Protein AF-A0A1L2ZR48-F1 (afdb_monomer_lite)

pLDDT: mean 84.5, std 8.86, range [47.34, 94.88]

Foldseek 3Di:
DLVVLLVLQLLLLLLLLVVLVPPPSPQLSVLLSCLLNVLLVQLVVDDLLCSRVCLVVSLVSSLVSQVVVLVVVDDPDPPSVSSSVSSSLSSNLSSLSSLLVSVVSNPPVPPDDLLVVLLVQLLVQLVVLLPDPDDLVPSLVVSLQRSLVSSLVCCVPPHPDNSNLSSVLSSVLSNQLSVLSVVQVVVPHDPDPSRVSNSSSRSVSNSSNSSNVSVSVVVD

Radius of gyration: 17.78 Å; chains: 1; bounding box: 40×41×55 Å

Secondary structure (DSSP, 8-state):
-HHHHHHHHHHHHHHHHHHTT-TTHHHHHHHHHHHHHHHHHHHHHS-GGGTTTTHHHHHHHHHHHHHHHHHHT-TT-TTHHHHHHHHHHHHHHHHHTHHHHHHHTSS-TTS--HHHHHHHHHHHHHHHHHTS-S-HHHHHHHHHHHHHHHHHHHHHHH--S-HHHHHHHHHHHHHHHHHHHHHHHHTT--SSHHHHHHHHHHHHHHHHHHHHHHHHHHH-

Structure (mmCIF, N/CA/C/O backbone):
data_AF-A0A1L2ZR48-F1
#
_entry.id   AF-A0A1L2ZR48-F1
#
loop_
_atom_site.group_PDB
_atom_site.id
_atom_site.type_symbol
_atom_site.label_atom_id
_atom_site.label_alt_id
_atom_site.label_comp_id
_atom_site.label_asym_id
_atom_site.label_entity_id
_atom_site.label_seq_id
_atom_site.pdbx_PDB_ins_code
_atom_site.Cartn_x
_atom_site.Cartn_y
_atom_site.Cartn_z
_atom_site.occupancy
_atom_site.B_iso_or_equiv
_atom_site.auth_seq_id
_atom_site.auth_comp_id
_atom_site.auth_asym_id
_atom_site.auth_atom_id
_atom_site.pdbx_PDB_model_num
ATOM 1 N N . MET A 1 1 ? -1.379 10.177 -13.118 1.00 81.94 1 MET A N 1
ATOM 2 C CA . MET A 1 1 ? -1.705 9.220 -12.028 1.00 81.94 1 MET A CA 1
ATOM 3 C C . MET A 1 1 ? -2.104 9.884 -10.698 1.00 81.94 1 MET A C 1
ATOM 5 O O . MET A 1 1 ? -2.992 9.386 -10.009 1.00 81.94 1 MET A O 1
ATOM 9 N N . ALA A 1 2 ? -1.494 11.015 -10.320 1.00 86.00 2 ALA A N 1
ATOM 10 C CA . ALA A 1 2 ? -1.637 11.617 -8.983 1.00 86.00 2 ALA A CA 1
ATOM 11 C C . ALA A 1 2 ? -3.076 11.868 -8.481 1.00 86.00 2 ALA A C 1
ATOM 13 O O . ALA A 1 2 ? -3.365 11.591 -7.319 1.00 86.00 2 ALA A O 1
ATOM 14 N N . ALA A 1 3 ? -3.988 12.345 -9.336 1.00 89.44 3 ALA A N 1
ATOM 15 C CA . ALA A 1 3 ? -5.380 12.587 -8.942 1.00 89.44 3 ALA A CA 1
ATOM 16 C C . ALA A 1 3 ? -6.107 11.293 -8.533 1.00 89.44 3 ALA A C 1
ATOM 18 O O . ALA A 1 3 ? -6.821 11.273 -7.533 1.00 89.44 3 ALA A O 1
ATOM 19 N N . ILE A 1 4 ? -5.871 10.193 -9.258 1.00 90.75 4 ILE A N 1
ATOM 20 C CA . ILE A 1 4 ? -6.443 8.875 -8.948 1.00 90.75 4 ILE A CA 1
ATOM 21 C C . ILE A 1 4 ? -5.900 8.384 -7.603 1.00 90.75 4 ILE A C 1
ATOM 23 O O . ILE A 1 4 ? -6.671 7.980 -6.736 1.00 90.75 4 ILE A O 1
ATOM 27 N N . CYS A 1 5 ? -4.586 8.494 -7.390 1.00 90.06 5 CYS A N 1
ATOM 28 C CA . CYS A 1 5 ? -3.947 8.160 -6.117 1.00 90.06 5 CYS A 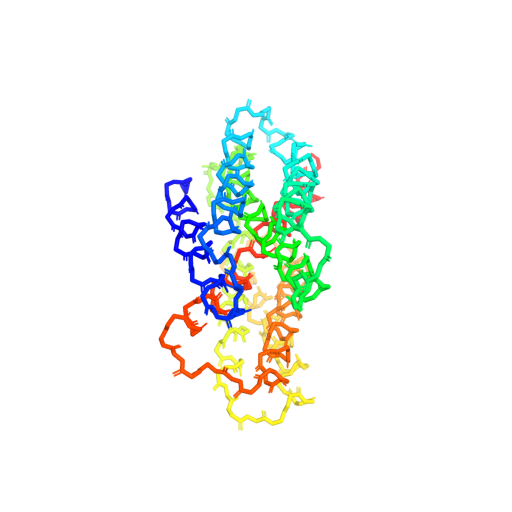CA 1
ATOM 29 C C . CYS A 1 5 ? -4.512 8.977 -4.946 1.00 90.06 5 CYS A C 1
ATOM 31 O O . CYS A 1 5 ? -4.772 8.416 -3.885 1.00 90.06 5 CYS A O 1
ATOM 33 N N . ALA A 1 6 ? -4.752 10.278 -5.134 1.00 91.44 6 ALA A N 1
ATOM 34 C CA . ALA A 1 6 ? -5.341 11.138 -4.109 1.00 91.44 6 ALA A CA 1
ATOM 35 C C . ALA A 1 6 ? -6.779 10.720 -3.759 1.00 91.44 6 ALA A C 1
ATOM 37 O O . ALA A 1 6 ?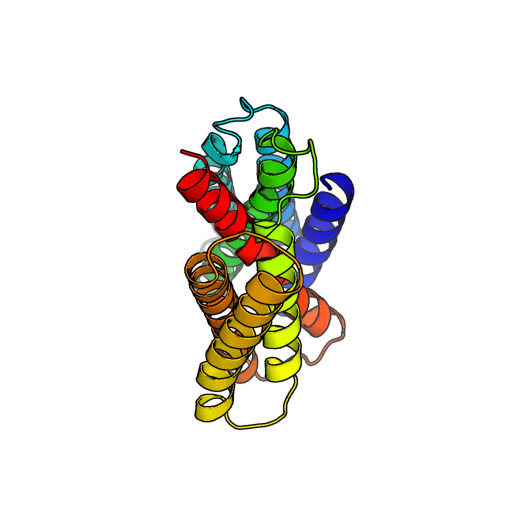 -7.131 10.660 -2.580 1.00 91.44 6 ALA A O 1
ATOM 38 N N . VAL A 1 7 ? -7.592 10.370 -4.762 1.00 93.12 7 VAL A N 1
ATOM 39 C CA . VAL A 1 7 ? -8.949 9.839 -4.548 1.00 93.12 7 VAL A CA 1
ATOM 40 C C . VAL A 1 7 ? -8.899 8.506 -3.800 1.00 93.12 7 VAL A C 1
ATOM 42 O O . VAL A 1 7 ? -9.633 8.335 -2.828 1.00 93.12 7 VAL A O 1
ATOM 45 N N . ILE A 1 8 ? -8.005 7.592 -4.190 1.00 92.56 8 ILE A N 1
ATOM 46 C CA . ILE A 1 8 ? -7.817 6.297 -3.517 1.00 92.56 8 ILE A CA 1
ATOM 47 C C . ILE A 1 8 ? -7.417 6.496 -2.052 1.00 92.56 8 ILE A C 1
ATOM 49 O O . ILE A 1 8 ? -8.029 5.889 -1.176 1.00 92.56 8 ILE A O 1
ATOM 53 N N . VAL A 1 9 ? -6.455 7.380 -1.764 1.00 92.75 9 VAL A N 1
ATOM 54 C CA . VAL A 1 9 ? -6.052 7.722 -0.388 1.00 92.75 9 VAL A CA 1
ATOM 55 C C . VAL A 1 9 ? -7.226 8.304 0.394 1.00 92.75 9 VAL A C 1
ATOM 57 O O . VAL A 1 9 ? -7.435 7.919 1.544 1.00 92.75 9 VAL A O 1
ATOM 60 N N . GLY A 1 10 ? -8.013 9.195 -0.213 1.00 91.94 10 GLY A N 1
ATOM 61 C CA . GLY A 1 10 ? -9.194 9.777 0.419 1.00 91.94 10 GLY A CA 1
ATOM 62 C C . GLY A 1 10 ? -10.219 8.713 0.810 1.00 91.94 10 GLY A C 1
ATOM 63 O O . GLY A 1 10 ? -10.613 8.629 1.973 1.00 91.94 10 GLY A O 1
ATOM 64 N N . VAL A 1 11 ? -10.595 7.850 -0.137 1.00 92.31 11 VAL A N 1
ATOM 65 C CA . VAL A 1 11 ? -11.529 6.741 0.106 1.00 92.31 11 VAL A CA 1
ATOM 66 C C . VAL A 1 11 ? -10.967 5.792 1.164 1.00 92.31 11 VAL A C 1
ATOM 68 O O . VAL A 1 11 ? -11.660 5.496 2.136 1.00 92.31 11 VAL A O 1
ATOM 71 N N . PHE A 1 12 ? -9.712 5.362 1.031 1.00 92.00 12 PHE A N 1
ATOM 72 C CA . PHE A 1 12 ? -9.068 4.444 1.969 1.00 92.00 12 PHE A CA 1
ATOM 73 C C . PHE A 1 12 ? -9.043 5.001 3.395 1.00 92.00 12 PHE A C 1
ATOM 75 O O . PHE A 1 12 ? -9.445 4.306 4.321 1.00 92.00 12 PHE A O 1
ATOM 82 N N . SER A 1 13 ? -8.658 6.266 3.575 1.00 88.94 13 SER A N 1
ATOM 83 C CA . SER A 1 13 ? -8.470 6.869 4.902 1.00 88.94 13 SER A CA 1
ATOM 84 C C . SER A 1 13 ? -9.749 6.880 5.740 1.00 88.94 13 SER A C 1
ATOM 86 O O . SER A 1 13 ? -9.716 6.536 6.918 1.00 88.94 13 SER A O 1
ATOM 88 N N . PHE A 1 14 ? -10.892 7.226 5.143 1.00 86.94 14 PHE A N 1
ATOM 89 C CA . PHE A 1 14 ? -12.176 7.227 5.858 1.00 86.94 14 PHE A CA 1
ATOM 90 C C . PHE A 1 14 ? -12.816 5.847 5.958 1.00 86.94 14 PHE A C 1
ATOM 92 O O . PHE A 1 14 ? -13.655 5.612 6.828 1.00 86.94 14 PHE A O 1
ATOM 99 N N . THR A 1 15 ? -12.468 4.945 5.046 1.00 86.75 15 THR A N 1
ATOM 100 C CA . THR A 1 15 ? -13.040 3.603 5.022 1.00 86.75 15 THR A CA 1
ATOM 101 C C . THR A 1 15 ? -12.318 2.704 6.023 1.00 86.75 15 THR A C 1
ATOM 103 O O . THR A 1 15 ? -12.982 2.071 6.837 1.00 86.75 15 THR A O 1
ATOM 106 N N . TRP A 1 16 ? -10.981 2.733 6.055 1.00 84.25 16 TRP A N 1
ATOM 107 C CA . TRP A 1 16 ? -10.133 1.998 7.001 1.00 84.25 16 TRP A CA 1
ATOM 108 C C . TRP A 1 16 ? -10.511 2.278 8.458 1.00 84.25 16 TRP A C 1
ATOM 110 O O . TRP A 1 16 ? -10.748 1.355 9.234 1.00 84.25 16 TRP A O 1
ATOM 120 N N . THR A 1 17 ? -10.665 3.551 8.830 1.00 80.44 17 THR A N 1
ATOM 121 C CA . THR A 1 17 ? -10.950 3.918 10.225 1.00 80.44 17 THR A CA 1
ATOM 122 C C . THR A 1 17 ? -12.354 3.567 10.694 1.00 80.44 17 THR A C 1
ATOM 124 O O . THR A 1 17 ? -12.557 3.407 11.897 1.00 80.44 17 THR A O 1
ATOM 127 N N . LYS A 1 18 ? -13.311 3.435 9.768 1.00 77.94 18 LYS A N 1
ATOM 128 C CA . LYS A 1 18 ? -14.657 2.931 10.065 1.00 77.94 18 LYS A CA 1
ATOM 129 C C . LYS A 1 18 ? -14.678 1.424 10.294 1.00 77.94 18 LYS A C 1
ATOM 131 O O . LYS A 1 18 ? -15.530 0.961 11.032 1.00 77.94 18 LYS A O 1
ATOM 136 N N . ILE A 1 19 ? -13.781 0.676 9.655 1.00 73.44 19 ILE A N 1
ATOM 137 C CA . ILE A 1 19 ? -13.720 -0.787 9.784 1.00 73.44 19 ILE A CA 1
ATOM 138 C C . ILE A 1 19 ? -12.997 -1.184 11.063 1.00 73.44 19 ILE A C 1
ATOM 140 O O . ILE A 1 19 ? -13.400 -2.124 11.726 1.00 73.44 19 ILE A O 1
ATOM 144 N N . SER A 1 20 ? -11.950 -0.448 11.436 1.00 69.25 20 SER A N 1
ATOM 145 C CA . SER A 1 20 ? -11.201 -0.697 12.669 1.00 69.25 20 SER A CA 1
ATOM 146 C C . SER A 1 20 ? -11.955 -0.282 13.948 1.00 69.25 20 SER A C 1
ATOM 148 O O . SER A 1 20 ? -11.311 -0.119 14.981 1.00 69.25 20 SER A O 1
ATOM 150 N N . ASP A 1 21 ? -13.272 -0.027 13.878 1.00 72.44 21 ASP A N 1
ATOM 151 C CA . ASP A 1 21 ? -14.146 0.408 14.986 1.00 72.44 21 ASP A CA 1
ATOM 152 C C . ASP A 1 21 ? -13.493 1.441 15.923 1.00 72.44 21 ASP A C 1
ATOM 154 O O . ASP A 1 21 ? -13.622 1.425 17.150 1.00 72.44 21 ASP A O 1
ATOM 158 N N . LEU A 1 22 ? -12.738 2.376 15.333 1.00 70.44 22 LEU A N 1
ATOM 159 C CA . LEU A 1 22 ? -11.926 3.299 16.110 1.00 70.44 22 LEU A CA 1
ATOM 160 C C . LEU A 1 22 ? -12.835 4.320 16.797 1.00 70.44 22 LEU A C 1
ATOM 162 O O . LEU A 1 22 ? -13.552 5.051 16.107 1.00 70.44 22 LEU A O 1
ATOM 166 N N . PRO A 1 23 ? -12.725 4.510 18.126 1.00 68.81 23 PRO A N 1
ATOM 167 C CA . PRO A 1 23 ? -13.571 5.474 18.835 1.00 68.81 23 PRO A CA 1
ATOM 168 C C . PRO A 1 23 ? -13.347 6.936 18.404 1.00 68.81 23 PRO A C 1
ATOM 170 O O . PRO A 1 23 ? -14.127 7.812 18.756 1.00 68.81 23 PRO A O 1
ATOM 173 N N . ALA A 1 24 ? -12.279 7.211 17.646 1.00 76.31 24 ALA A N 1
ATOM 174 C CA . ALA A 1 24 ? -11.975 8.505 17.033 1.00 76.31 24 ALA A CA 1
ATOM 175 C C . ALA A 1 24 ? -11.731 8.358 15.517 1.00 76.31 24 ALA A C 1
ATOM 177 O O . ALA A 1 24 ? -10.702 8.792 14.990 1.00 76.31 24 ALA A O 1
ATOM 178 N N . SER A 1 25 ? -12.661 7.704 14.818 1.00 80.12 25 SER A N 1
ATOM 179 C CA . SER A 1 25 ? -12.545 7.349 13.395 1.00 80.12 25 SER A CA 1
ATOM 180 C C . SER A 1 25 ? -12.300 8.544 12.465 1.00 80.12 25 SER A C 1
ATOM 182 O O . SER A 1 25 ? -11.532 8.425 11.509 1.00 80.12 25 SER A O 1
ATOM 184 N N . LEU A 1 26 ? -12.878 9.713 12.767 1.00 84.12 26 LEU A N 1
ATOM 185 C CA . LEU A 1 26 ? -12.668 10.936 11.984 1.00 84.12 26 LEU A CA 1
ATOM 186 C C . LEU A 1 26 ? -11.254 11.494 12.149 1.00 84.12 26 LEU A C 1
ATOM 188 O O . LEU A 1 26 ? -10.570 11.700 11.151 1.00 84.12 26 LEU A O 1
ATOM 192 N N . SER A 1 27 ? -10.788 11.693 13.386 1.00 86.31 27 SER A N 1
ATOM 193 C CA . SER A 1 27 ? -9.448 12.237 13.644 1.00 86.31 27 SER A CA 1
ATOM 194 C C . SER A 1 27 ? -8.361 11.338 13.062 1.00 86.31 27 SER A C 1
ATOM 196 O O . SER A 1 27 ? -7.436 11.823 12.419 1.00 86.31 27 SER A O 1
ATOM 198 N N . MET A 1 28 ? -8.506 10.021 13.220 1.00 86.12 28 MET A N 1
ATOM 199 C CA . MET A 1 28 ? -7.585 9.042 12.640 1.00 86.12 28 MET A CA 1
ATOM 200 C C . MET A 1 28 ? -7.636 9.056 11.107 1.00 86.12 28 MET A C 1
ATOM 202 O O . MET A 1 28 ? -6.593 8.990 10.464 1.00 86.12 28 MET A O 1
ATOM 206 N N . GLY A 1 29 ? -8.828 9.215 10.521 1.00 87.44 29 GLY A N 1
ATOM 207 C CA . GLY A 1 29 ? -8.996 9.294 9.070 1.00 87.44 29 GLY A CA 1
ATOM 208 C C . GLY A 1 29 ? -8.307 10.528 8.494 1.00 87.44 29 GLY A C 1
ATOM 209 O O . GLY A 1 29 ? -7.613 10.431 7.486 1.00 87.44 29 GLY A O 1
ATOM 210 N N . PHE A 1 30 ? -8.408 11.673 9.177 1.00 91.88 30 PHE A N 1
ATOM 211 C CA . PHE A 1 30 ? -7.674 12.883 8.806 1.00 91.88 30 PHE A CA 1
ATOM 212 C C . PHE A 1 30 ? -6.161 12.700 8.896 1.00 91.88 30 PHE A C 1
ATOM 214 O O . PHE A 1 30 ? -5.454 13.122 7.985 1.00 91.88 30 PHE A O 1
ATOM 221 N N . VAL A 1 31 ? -5.655 12.046 9.945 1.00 92.25 31 VAL A N 1
ATOM 222 C CA . VAL A 1 31 ? -4.218 11.759 10.074 1.00 92.25 31 VAL A CA 1
ATOM 223 C C . VAL A 1 31 ? -3.719 10.915 8.901 1.00 92.25 31 VAL A C 1
ATOM 225 O O . VAL A 1 31 ? -2.726 11.274 8.268 1.00 92.25 31 VAL A O 1
ATOM 228 N N . THR A 1 32 ? -4.427 9.836 8.566 1.00 92.50 32 THR A N 1
ATOM 229 C CA . THR A 1 32 ? -4.078 8.971 7.430 1.00 92.50 32 THR A CA 1
ATOM 230 C C . THR A 1 32 ? -4.152 9.718 6.098 1.00 92.50 32 THR A C 1
ATOM 232 O O . THR A 1 32 ? -3.251 9.588 5.267 1.00 92.50 32 THR A O 1
ATOM 235 N N . LEU A 1 33 ? -5.175 10.553 5.916 1.00 93.81 33 LEU A N 1
ATOM 236 C CA . LEU A 1 33 ? -5.360 11.352 4.708 1.00 93.81 33 LEU A CA 1
ATOM 237 C C . LEU A 1 33 ? -4.229 12.367 4.531 1.00 93.81 33 LEU A C 1
ATOM 239 O O . LEU A 1 33 ? -3.669 12.472 3.442 1.00 93.81 33 LEU A O 1
ATOM 243 N N . VAL A 1 34 ? -3.850 13.076 5.598 1.00 93.56 34 VAL A N 1
ATOM 244 C CA . VAL A 1 34 ? -2.740 14.040 5.578 1.00 93.56 34 VAL A CA 1
ATOM 245 C C . VAL A 1 34 ? -1.411 13.337 5.308 1.00 93.56 34 VAL A C 1
ATOM 247 O O . VAL A 1 34 ? -0.629 13.828 4.497 1.00 93.56 34 VAL A O 1
ATOM 250 N N . ALA A 1 35 ? -1.163 12.176 5.919 1.00 93.62 35 ALA A N 1
ATOM 251 C CA . ALA A 1 35 ? 0.047 11.395 5.664 1.00 93.62 35 ALA A CA 1
ATOM 252 C C . ALA A 1 35 ? 0.138 10.932 4.198 1.00 93.62 35 ALA A C 1
ATOM 254 O O . ALA A 1 35 ? 1.172 11.118 3.555 1.00 93.62 35 ALA A O 1
ATOM 255 N N . GLY A 1 36 ? -0.946 10.382 3.643 1.00 91.88 36 GLY A N 1
ATOM 256 C CA . GLY A 1 36 ? -0.976 9.899 2.261 1.00 91.88 36 GLY A CA 1
ATOM 257 C C . GLY A 1 36 ? -0.912 11.020 1.221 1.00 91.88 36 GLY A C 1
ATOM 258 O O . GLY A 1 36 ? -0.094 10.963 0.303 1.00 91.88 36 GLY A O 1
ATOM 259 N N . LEU A 1 37 ? -1.728 12.071 1.370 1.00 94.00 37 LEU A N 1
ATOM 260 C CA . LEU A 1 37 ? -1.697 13.222 0.460 1.00 94.00 37 LEU A CA 1
ATOM 261 C C . LEU A 1 37 ? -0.379 13.985 0.567 1.00 94.00 37 LEU A C 1
ATOM 263 O O . LEU A 1 37 ? 0.173 14.380 -0.456 1.00 94.00 37 LEU A O 1
ATOM 267 N N . GLY A 1 38 ? 0.153 14.148 1.778 1.00 91.88 38 GLY A N 1
ATOM 268 C CA . GLY A 1 38 ? 1.459 14.755 2.004 1.00 91.88 38 GLY A CA 1
ATOM 269 C C . GLY A 1 38 ? 2.573 13.991 1.290 1.00 91.88 38 GLY A C 1
ATOM 270 O O . GLY A 1 38 ? 3.369 14.604 0.580 1.00 91.88 38 GLY A O 1
ATOM 271 N N . ALA A 1 39 ? 2.565 12.656 1.369 1.00 91.69 39 ALA A N 1
ATOM 272 C CA . ALA A 1 39 ? 3.509 11.816 0.637 1.00 91.69 39 ALA A CA 1
ATOM 273 C C . ALA A 1 39 ? 3.369 11.969 -0.888 1.00 91.69 39 ALA A C 1
ATOM 275 O O . ALA A 1 39 ? 4.377 12.071 -1.583 1.00 91.69 39 ALA A O 1
ATOM 276 N N . ILE A 1 40 ? 2.141 12.035 -1.421 1.00 92.44 40 ILE A N 1
ATOM 277 C CA . ILE A 1 40 ? 1.895 12.263 -2.857 1.00 92.44 40 ILE A CA 1
ATOM 278 C C . ILE A 1 40 ? 2.412 13.638 -3.292 1.00 92.44 40 ILE A C 1
ATOM 280 O O . ILE A 1 40 ? 3.133 13.740 -4.282 1.00 92.44 40 ILE A O 1
ATOM 284 N N . VAL A 1 41 ? 2.075 14.697 -2.553 1.00 92.75 41 VAL A N 1
ATOM 285 C CA . VAL A 1 41 ? 2.522 16.064 -2.857 1.00 92.75 41 VAL A CA 1
ATOM 286 C C . VAL A 1 41 ? 4.042 16.152 -2.786 1.00 92.75 41 VAL A C 1
ATOM 288 O O . VAL A 1 41 ? 4.666 16.734 -3.671 1.00 92.75 41 VAL A O 1
ATOM 291 N N . ALA A 1 42 ? 4.667 15.535 -1.788 1.00 89.88 42 ALA A N 1
ATOM 292 C CA . ALA A 1 42 ? 6.117 15.495 -1.694 1.00 89.88 42 ALA A CA 1
ATOM 293 C C . ALA A 1 42 ? 6.745 14.720 -2.858 1.00 89.88 42 ALA A C 1
ATOM 295 O O . ALA A 1 42 ? 7.731 15.183 -3.429 1.00 89.88 42 ALA A O 1
ATOM 296 N N . ALA A 1 43 ? 6.129 13.615 -3.281 1.00 87.88 43 ALA A N 1
ATOM 297 C CA . ALA A 1 43 ? 6.564 12.863 -4.451 1.00 87.88 43 ALA A CA 1
ATOM 298 C C . ALA A 1 43 ? 6.403 13.627 -5.768 1.00 87.88 43 ALA A C 1
ATOM 300 O O . ALA A 1 43 ? 7.127 13.327 -6.711 1.00 87.88 43 ALA A O 1
ATOM 301 N N . LEU A 1 44 ? 5.515 14.623 -5.847 1.00 88.25 44 LEU A N 1
ATOM 302 C CA . LEU A 1 44 ? 5.369 15.522 -7.001 1.00 88.25 44 LEU A CA 1
ATOM 303 C C . LEU A 1 44 ? 6.375 16.680 -7.008 1.00 88.25 44 LEU A C 1
ATOM 305 O O . LEU A 1 44 ? 6.704 17.192 -8.074 1.00 88.25 44 LEU A O 1
ATOM 309 N N . ASN A 1 45 ? 6.861 17.096 -5.839 1.00 87.38 45 ASN A N 1
ATOM 310 C CA . ASN A 1 45 ? 7.771 18.238 -5.708 1.00 87.38 45 ASN A CA 1
ATOM 311 C C . ASN A 1 45 ? 9.247 17.832 -5.590 1.00 87.38 45 ASN A C 1
ATOM 313 O O . ASN A 1 45 ? 10.131 18.642 -5.852 1.00 87.38 45 ASN A O 1
ATOM 317 N N . ALA A 1 46 ? 9.532 16.586 -5.215 1.00 86.25 46 ALA A N 1
ATOM 318 C CA . ALA A 1 46 ? 10.893 16.074 -5.122 1.00 86.25 46 ALA A CA 1
ATOM 319 C C . ALA A 1 46 ? 11.577 15.977 -6.505 1.00 86.25 46 ALA A C 1
ATOM 321 O O . ALA A 1 46 ? 10.891 15.909 -7.534 1.00 86.25 46 ALA A O 1
ATOM 322 N N . PRO A 1 47 ? 12.922 15.938 -6.561 1.00 80.38 47 PRO A N 1
ATOM 323 C CA . PRO A 1 47 ? 13.643 15.649 -7.796 1.00 80.38 47 PRO A CA 1
ATOM 324 C C . PRO A 1 47 ? 13.215 14.289 -8.382 1.00 80.38 47 PRO A C 1
ATOM 326 O O . PRO A 1 47 ? 13.031 13.349 -7.605 1.00 80.38 47 PRO A O 1
ATOM 329 N N . PRO A 1 48 ? 13.088 14.140 -9.715 1.00 71.56 48 PRO A N 1
ATOM 330 C CA . PRO A 1 48 ? 12.531 12.938 -10.351 1.00 71.56 48 PRO A CA 1
ATOM 331 C C . PRO A 1 48 ? 13.195 11.627 -9.902 1.00 71.56 48 PRO A C 1
ATOM 333 O O . PRO A 1 48 ? 12.512 10.668 -9.544 1.00 71.56 48 PRO A O 1
ATOM 336 N N . GLN A 1 49 ? 14.526 11.621 -9.808 1.00 70.94 49 GLN A N 1
ATOM 337 C CA . GLN A 1 49 ? 15.347 10.470 -9.406 1.00 70.94 49 GLN A CA 1
ATOM 338 C C . GLN A 1 49 ? 15.235 10.137 -7.906 1.00 70.94 49 GLN A C 1
ATOM 340 O O . GLN A 1 49 ? 15.710 9.101 -7.444 1.00 70.94 49 GLN A O 1
ATOM 345 N N . GLN A 1 50 ? 14.635 11.027 -7.118 1.00 79.81 50 GLN A N 1
ATOM 346 C CA . GLN A 1 50 ? 14.537 10.966 -5.661 1.00 79.81 50 GLN A CA 1
ATOM 347 C C . GLN A 1 50 ? 13.095 11.210 -5.185 1.00 79.81 50 GLN A C 1
ATOM 349 O O . GLN A 1 50 ? 12.856 11.726 -4.093 1.00 79.81 50 GLN A O 1
ATOM 354 N N . SER A 1 51 ? 12.116 10.804 -5.995 1.00 79.50 51 SER A N 1
ATOM 355 C CA . SER A 1 51 ? 10.701 11.103 -5.765 1.00 79.50 51 SER A CA 1
ATOM 356 C C . SER A 1 51 ? 10.154 10.539 -4.439 1.00 79.50 51 SER A C 1
ATOM 358 O O . SER A 1 51 ? 9.256 11.126 -3.848 1.00 79.50 51 SER A O 1
ATOM 360 N N . LEU A 1 52 ? 10.724 9.454 -3.899 1.00 82.19 52 LEU A N 1
ATOM 361 C CA . LEU A 1 52 ? 10.329 8.872 -2.601 1.00 82.19 52 LEU A CA 1
ATOM 362 C C . LEU A 1 52 ? 11.221 9.285 -1.410 1.00 82.19 52 LEU A C 1
ATOM 364 O O . LEU A 1 52 ? 11.102 8.698 -0.337 1.00 82.19 52 LEU A O 1
ATOM 368 N N . THR A 1 53 ? 12.083 10.304 -1.529 1.00 85.06 53 THR A N 1
ATOM 369 C CA . THR A 1 53 ? 12.960 10.740 -0.414 1.00 85.06 53 THR A CA 1
ATOM 370 C C . THR A 1 53 ? 12.181 11.109 0.850 1.00 85.06 53 THR A C 1
ATOM 372 O O . THR A 1 53 ? 12.594 10.778 1.960 1.00 85.06 53 THR A O 1
ATOM 375 N N . TYR A 1 54 ? 11.015 11.739 0.699 1.00 85.44 54 TYR A N 1
ATOM 376 C CA . TYR A 1 54 ? 10.188 12.160 1.833 1.00 85.44 54 TYR A CA 1
ATOM 377 C C . TYR A 1 54 ? 9.218 11.084 2.331 1.00 85.44 54 TYR A C 1
ATOM 379 O O . TYR A 1 54 ? 8.501 11.317 3.301 1.00 85.44 54 TYR A O 1
ATOM 387 N N . PHE A 1 55 ? 9.208 9.896 1.723 1.00 88.12 55 PHE A N 1
ATOM 388 C CA . PHE A 1 55 ? 8.320 8.796 2.100 1.00 88.12 55 PHE A CA 1
ATOM 389 C C . PHE A 1 55 ? 8.354 8.496 3.597 1.00 88.12 55 PHE A C 1
ATOM 391 O O . PHE A 1 55 ? 7.331 8.556 4.279 1.00 88.12 55 PHE A O 1
ATOM 398 N N . ALA A 1 56 ? 9.556 8.226 4.114 1.00 89.06 56 ALA A N 1
ATOM 399 C CA . ALA A 1 56 ? 9.756 7.877 5.511 1.00 89.06 56 ALA A CA 1
ATOM 400 C C . ALA A 1 56 ? 9.311 9.012 6.443 1.00 89.06 56 ALA A C 1
ATOM 402 O O . ALA A 1 56 ? 8.734 8.750 7.493 1.00 89.06 56 ALA A O 1
ATOM 403 N N . VAL A 1 57 ? 9.506 10.270 6.030 1.00 91.69 57 VAL A N 1
ATOM 404 C CA . VAL A 1 57 ? 9.086 11.446 6.804 1.00 91.69 57 VAL A CA 1
ATOM 405 C C . VAL A 1 57 ? 7.569 11.461 6.979 1.00 91.69 57 VAL A C 1
ATOM 407 O O . VAL A 1 57 ? 7.100 11.638 8.099 1.00 91.69 57 VAL A O 1
ATOM 410 N N . PHE A 1 58 ? 6.794 11.212 5.920 1.00 92.75 58 PHE A N 1
ATOM 411 C CA . PHE A 1 58 ? 5.329 11.192 6.012 1.00 92.75 58 PHE A CA 1
ATOM 412 C C . PHE A 1 58 ? 4.783 9.970 6.753 1.00 92.75 58 PHE A C 1
ATOM 414 O O . PHE A 1 58 ? 3.801 10.099 7.484 1.00 92.75 58 PHE A O 1
ATOM 421 N N . VAL A 1 59 ? 5.437 8.810 6.640 1.00 92.06 59 VAL A N 1
ATOM 422 C CA . VAL A 1 59 ? 5.094 7.626 7.447 1.00 92.06 59 VAL A CA 1
ATOM 423 C C . VAL A 1 59 ? 5.301 7.914 8.936 1.00 92.06 59 VAL A C 1
ATOM 425 O O . VAL A 1 59 ? 4.398 7.690 9.743 1.00 92.06 59 VAL A O 1
ATOM 428 N N . VAL A 1 60 ? 6.466 8.454 9.306 1.00 93.69 60 VAL A N 1
ATOM 429 C CA . VAL A 1 60 ? 6.797 8.792 10.698 1.00 93.69 60 VAL A CA 1
ATOM 430 C C . VAL A 1 60 ? 5.908 9.921 11.217 1.00 93.69 60 VAL A C 1
ATOM 432 O O . VAL A 1 60 ? 5.438 9.848 12.349 1.00 93.69 60 VAL A O 1
ATOM 435 N N . ALA A 1 61 ? 5.612 10.932 10.398 1.00 93.00 61 ALA A N 1
ATOM 436 C CA . ALA A 1 61 ? 4.689 12.002 10.762 1.00 93.00 61 ALA A CA 1
ATOM 437 C C . ALA A 1 61 ? 3.267 11.470 11.007 1.00 93.00 61 ALA A C 1
ATOM 439 O O . ALA A 1 61 ? 2.654 11.823 12.013 1.00 93.00 61 ALA A O 1
ATOM 440 N N . GLY A 1 62 ? 2.757 10.579 10.149 1.00 91.62 62 GLY A N 1
ATOM 441 C CA . GLY A 1 62 ? 1.458 9.925 10.343 1.00 91.62 62 GLY A CA 1
ATOM 442 C C . GLY A 1 62 ? 1.410 9.074 11.616 1.00 91.62 62 GLY A C 1
ATOM 443 O O . GLY A 1 62 ? 0.438 9.133 12.376 1.00 91.62 62 GLY A O 1
ATOM 444 N N . LEU A 1 63 ? 2.493 8.352 11.916 1.00 93.38 63 LEU A N 1
ATOM 445 C CA . LEU A 1 63 ? 2.651 7.618 13.172 1.00 93.38 63 LEU A CA 1
ATOM 446 C C . LEU A 1 63 ? 2.655 8.559 14.390 1.00 93.38 63 LEU A C 1
ATOM 448 O O . LEU A 1 63 ? 1.923 8.328 15.352 1.00 93.38 63 LEU A O 1
ATOM 452 N N . ALA A 1 64 ? 3.434 9.641 14.350 1.00 92.94 64 ALA A N 1
ATOM 453 C CA . ALA A 1 64 ? 3.510 10.623 15.430 1.00 92.94 64 ALA A CA 1
ATOM 454 C C . ALA A 1 64 ? 2.156 11.308 15.676 1.00 92.94 64 ALA A C 1
ATOM 456 O O . ALA A 1 64 ? 1.711 11.422 16.818 1.00 92.94 64 ALA A O 1
ATOM 457 N N . LEU A 1 65 ? 1.455 11.694 14.608 1.00 91.88 65 LEU A N 1
ATOM 458 C CA . LEU A 1 65 ? 0.105 12.250 14.681 1.00 91.88 65 LEU A CA 1
ATOM 459 C C . LEU A 1 65 ? -0.899 11.241 15.245 1.00 91.88 65 LEU A C 1
ATOM 461 O O . LEU A 1 65 ? -1.746 11.611 16.057 1.00 91.88 65 LEU A O 1
ATOM 465 N N . THR A 1 66 ? -0.776 9.963 14.886 1.00 91.25 66 THR A N 1
ATOM 466 C CA . THR A 1 66 ? -1.588 8.889 15.471 1.00 91.25 66 THR A CA 1
ATOM 467 C C . THR A 1 66 ? -1.401 8.829 16.989 1.00 91.25 66 THR A C 1
ATOM 469 O O . THR A 1 66 ? -2.386 8.771 17.728 1.00 91.25 66 THR A O 1
ATOM 472 N N . PHE A 1 67 ? -0.160 8.909 17.479 1.00 90.12 67 PHE A N 1
ATOM 473 C CA . PHE A 1 67 ? 0.117 8.985 18.916 1.00 90.12 67 PHE A CA 1
ATOM 474 C C . PHE A 1 67 ? -0.457 10.248 19.562 1.00 90.12 67 PHE A C 1
ATOM 476 O O . PHE A 1 67 ? -1.061 10.149 20.630 1.00 90.12 67 PHE A O 1
ATOM 483 N N . LEU A 1 68 ? -0.336 11.413 18.918 1.00 91.19 68 LEU A N 1
ATOM 484 C CA . LEU A 1 68 ? -0.917 12.664 19.418 1.00 91.19 68 LEU A CA 1
ATOM 485 C C . LEU A 1 68 ? -2.438 12.563 19.566 1.00 91.19 68 LEU A C 1
ATOM 487 O O . LEU A 1 68 ? -2.972 12.938 20.609 1.00 91.19 68 LEU A O 1
ATOM 491 N N . VAL A 1 69 ? -3.134 11.971 18.590 1.00 88.88 69 VAL A N 1
ATOM 492 C CA . VAL A 1 69 ? -4.576 11.696 18.700 1.00 88.88 69 VAL A CA 1
ATOM 493 C C . VAL A 1 69 ? -4.872 10.831 19.929 1.00 88.88 69 VAL A C 1
ATOM 495 O O . VAL A 1 69 ? -5.816 11.117 20.664 1.00 88.88 69 VAL A O 1
ATOM 498 N N . GLN A 1 70 ? -4.059 9.808 20.218 1.00 88.00 70 GLN A N 1
ATOM 499 C CA . GLN A 1 70 ? -4.258 8.986 21.419 1.00 88.00 70 GLN A CA 1
ATOM 500 C C . GLN A 1 70 ? -3.935 9.713 22.729 1.00 88.00 70 GLN A C 1
ATOM 502 O O . GLN A 1 70 ? -4.590 9.445 23.742 1.00 88.00 70 GLN A O 1
ATOM 507 N N . LEU A 1 71 ? -2.956 10.621 22.727 1.00 87.19 71 LEU A N 1
ATOM 508 C CA . LEU A 1 71 ? -2.622 11.456 23.882 1.00 87.19 71 LEU A CA 1
ATOM 509 C C . LEU A 1 71 ? -3.784 12.394 24.220 1.00 87.19 71 LEU A C 1
ATOM 511 O O . LEU A 1 71 ? -4.233 12.402 25.366 1.00 87.19 71 LEU A O 1
ATOM 515 N N . PHE A 1 72 ? -4.348 13.077 23.218 1.00 86.25 72 PHE A N 1
ATOM 516 C CA . PHE A 1 72 ? -5.513 13.949 23.402 1.00 86.25 72 PHE A CA 1
ATOM 517 C C . PHE A 1 72 ? -6.776 13.196 23.838 1.00 86.25 72 PHE A C 1
ATOM 519 O O . PHE A 1 72 ? -7.606 13.761 24.544 1.00 86.25 72 PHE A O 1
ATOM 526 N N . ARG A 1 73 ? -6.913 11.908 23.495 1.00 82.06 73 ARG A N 1
ATOM 527 C CA . ARG A 1 73 ? -8.022 11.057 23.971 1.00 82.06 73 ARG A CA 1
ATOM 528 C C . ARG A 1 73 ? -7.978 10.737 25.477 1.00 82.06 73 ARG A C 1
ATOM 530 O O . ARG A 1 73 ? -8.954 10.197 25.986 1.00 82.06 73 ARG A O 1
ATOM 537 N N . GLY A 1 74 ? -6.887 11.048 26.186 1.00 78.69 74 GLY A N 1
ATOM 538 C CA . GLY A 1 74 ? -6.795 10.921 27.649 1.00 78.69 74 GLY A CA 1
ATOM 539 C C . GLY A 1 74 ? -6.491 9.509 28.183 1.00 78.69 74 GLY A C 1
ATOM 540 O O . GLY A 1 74 ? -6.818 8.490 27.565 1.00 78.69 74 GLY A O 1
ATOM 541 N N . THR A 1 75 ? -5.811 9.442 29.336 1.00 65.62 75 THR A N 1
ATOM 542 C CA . THR A 1 75 ? -5.321 8.217 30.004 1.00 65.62 75 THR A CA 1
ATOM 543 C C . THR A 1 75 ? -6.466 7.379 30.578 1.00 65.62 75 THR A C 1
ATOM 545 O O . THR A 1 75 ? -6.779 7.453 31.758 1.00 65.62 75 THR A O 1
ATOM 548 N N . GLY A 1 76 ? -7.115 6.604 29.712 1.00 61.78 76 GLY A N 1
ATOM 549 C CA . GLY A 1 76 ? -8.271 5.764 30.050 1.00 61.78 76 GLY A CA 1
ATOM 550 C C . GLY A 1 76 ? -9.058 5.281 28.830 1.00 61.78 76 GLY A C 1
ATOM 551 O O . GLY A 1 76 ? -9.948 4.448 28.961 1.00 61.78 76 GLY A O 1
ATOM 552 N N . ALA A 1 77 ? -8.727 5.771 27.630 1.00 66.62 77 ALA A N 1
ATOM 553 C CA . ALA A 1 77 ? -9.385 5.331 26.408 1.00 66.62 77 ALA A CA 1
ATOM 554 C C . ALA A 1 77 ? -9.189 3.822 26.161 1.00 66.62 77 ALA A C 1
ATOM 556 O O . ALA A 1 77 ? -8.059 3.326 26.086 1.00 66.62 77 ALA A O 1
ATOM 557 N N . ALA A 1 78 ? -10.301 3.107 25.983 1.00 69.69 78 ALA A N 1
ATOM 558 C CA . ALA A 1 78 ? -10.299 1.714 25.560 1.00 69.69 78 ALA A CA 1
ATOM 559 C C . ALA A 1 78 ? -9.620 1.556 24.185 1.00 69.69 78 ALA A C 1
ATOM 561 O O . ALA A 1 78 ? -9.676 2.453 23.336 1.00 69.69 78 ALA A O 1
ATOM 562 N N . GLN A 1 79 ? -8.966 0.407 23.978 1.00 77.56 79 GLN A N 1
ATOM 563 C CA . GLN A 1 79 ? -8.355 0.001 22.702 1.00 77.56 79 GLN A CA 1
ATOM 564 C C . GLN A 1 79 ? -7.271 0.945 22.143 1.00 77.56 79 GLN A C 1
ATOM 566 O O . GLN A 1 79 ? -7.078 1.048 20.931 1.00 77.56 79 GLN A O 1
ATOM 571 N N . ARG A 1 80 ? -6.505 1.618 23.012 1.00 79.44 80 ARG A N 1
ATOM 572 C CA . ARG A 1 80 ? -5.388 2.491 22.597 1.00 79.44 80 ARG A CA 1
ATOM 573 C C . ARG A 1 80 ? -4.346 1.775 21.742 1.00 79.44 80 ARG A C 1
ATO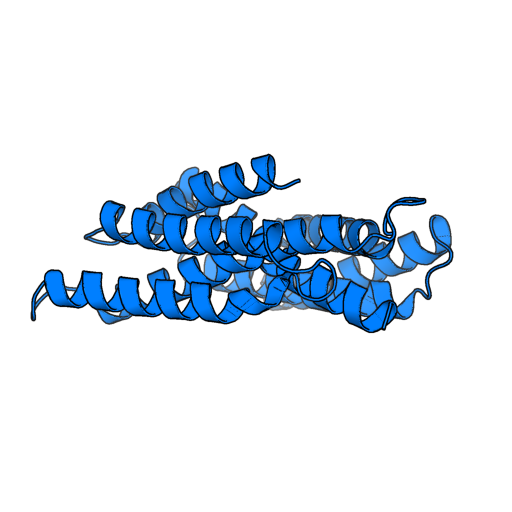M 575 O O . ARG A 1 80 ? -3.989 2.288 20.689 1.00 79.44 80 ARG A O 1
ATOM 582 N N . LEU A 1 81 ? -3.892 0.592 22.161 1.00 84.94 81 LEU A N 1
ATOM 583 C CA . LEU A 1 81 ? -2.872 -0.160 21.423 1.00 84.94 81 LEU A CA 1
ATOM 584 C C . LEU A 1 81 ? -3.362 -0.551 20.021 1.00 84.94 81 LEU A C 1
ATOM 586 O O . LEU A 1 81 ? -2.651 -0.349 19.039 1.00 84.94 81 LEU A O 1
ATOM 590 N N . TYR A 1 82 ? -4.606 -1.027 19.924 1.00 85.75 82 TYR A N 1
ATOM 591 C CA . TYR A 1 82 ? -5.239 -1.339 18.644 1.00 85.75 82 TYR A CA 1
ATOM 592 C C . TYR A 1 82 ? -5.390 -0.084 17.770 1.00 85.75 82 TYR A C 1
ATOM 594 O O . TYR A 1 82 ? -5.031 -0.089 16.601 1.00 85.75 82 TYR A O 1
ATOM 602 N N . SER A 1 83 ? -5.800 1.046 18.358 1.00 86.25 83 SER A N 1
ATOM 603 C CA . SER A 1 83 ? -5.932 2.311 17.623 1.00 86.25 83 SER A CA 1
ATOM 604 C C . SER A 1 83 ? -4.599 2.819 17.068 1.00 86.25 83 SER A C 1
ATOM 606 O O . SER A 1 83 ? -4.551 3.303 15.939 1.00 86.25 83 SER A O 1
ATOM 608 N N . VAL A 1 84 ? -3.511 2.712 17.840 1.00 89.12 84 VAL A N 1
ATOM 609 C CA . VAL A 1 84 ? -2.172 3.111 17.379 1.00 89.12 84 VAL A CA 1
ATOM 610 C C . VAL A 1 84 ? -1.695 2.202 16.257 1.00 89.12 84 VAL A C 1
ATOM 612 O O . VAL A 1 84 ? -1.244 2.698 15.232 1.00 89.12 84 VAL A O 1
ATOM 615 N N . THR A 1 85 ? -1.796 0.886 16.438 1.00 88.75 85 THR A N 1
ATOM 616 C CA . THR A 1 85 ? -1.315 -0.091 15.449 1.00 88.75 85 THR A CA 1
ATOM 617 C C . THR A 1 85 ? -2.103 -0.002 14.142 1.00 88.75 85 THR A C 1
ATOM 619 O O . THR A 1 85 ? -1.494 0.083 13.075 1.00 88.75 85 THR A O 1
ATOM 622 N N . ALA A 1 86 ? -3.433 0.107 14.212 1.00 88.38 86 ALA A N 1
ATOM 623 C CA . ALA A 1 86 ? -4.288 0.306 13.045 1.00 88.38 86 ALA A CA 1
ATOM 624 C C . ALA A 1 86 ? -4.012 1.643 12.333 1.00 88.38 86 ALA A C 1
ATOM 626 O O . ALA A 1 86 ? -3.970 1.680 11.105 1.00 88.38 86 ALA A O 1
ATOM 627 N N . GLY A 1 87 ? -3.788 2.737 13.072 1.00 89.31 87 GLY A N 1
ATOM 628 C CA . GLY A 1 87 ? -3.446 4.043 12.488 1.00 89.31 87 GLY A CA 1
ATOM 629 C C . GLY A 1 87 ? -2.042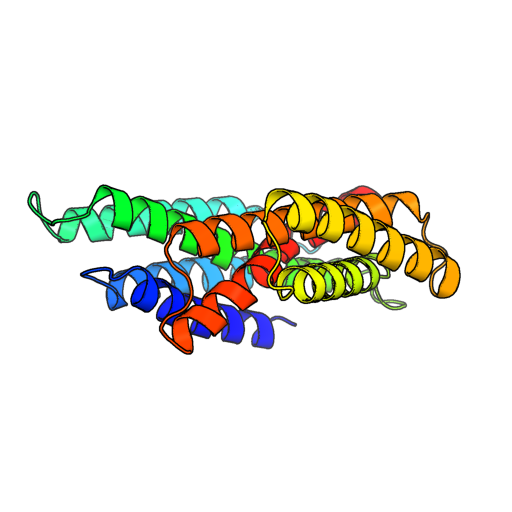 4.112 11.890 1.00 89.31 87 GLY A C 1
ATOM 630 O O . GLY A 1 87 ? -1.839 4.734 10.844 1.00 89.31 87 GLY A O 1
ATOM 631 N N . ALA A 1 88 ? -1.078 3.435 12.514 1.00 90.50 88 ALA A N 1
ATOM 632 C CA . ALA A 1 88 ? 0.277 3.284 12.000 1.00 90.50 88 ALA A CA 1
ATOM 633 C C . ALA A 1 88 ? 0.277 2.523 10.669 1.00 90.50 88 ALA A C 1
ATOM 635 O O . ALA A 1 88 ? 0.843 3.002 9.685 1.00 90.50 88 ALA A O 1
ATOM 636 N N . ALA A 1 89 ? -0.422 1.383 10.620 1.00 90.94 89 ALA A N 1
ATOM 637 C CA . ALA A 1 89 ? -0.601 0.605 9.399 1.00 90.94 89 ALA A CA 1
ATOM 638 C C . ALA A 1 89 ? -1.284 1.439 8.307 1.00 90.94 89 ALA A C 1
ATOM 640 O O . ALA A 1 89 ? -0.778 1.509 7.189 1.00 90.94 89 ALA A O 1
ATOM 641 N N . ALA A 1 90 ? -2.369 2.146 8.646 1.00 90.56 90 ALA A N 1
ATOM 642 C CA . ALA A 1 90 ? -3.075 3.021 7.712 1.00 90.56 90 ALA A CA 1
ATOM 643 C C . ALA A 1 90 ? -2.153 4.086 7.110 1.00 90.56 90 ALA A C 1
ATOM 645 O O . ALA A 1 90 ? -2.151 4.293 5.901 1.00 90.56 90 ALA A O 1
ATOM 646 N N . SER A 1 91 ? -1.348 4.744 7.949 1.00 92.56 91 SER A N 1
ATOM 647 C CA . SER A 1 91 ? -0.423 5.801 7.525 1.00 92.56 91 SER A CA 1
ATOM 648 C C . SER A 1 91 ? 0.666 5.261 6.602 1.00 92.56 91 SER A C 1
ATOM 650 O O . SER A 1 91 ? 0.986 5.895 5.598 1.00 92.56 91 SER A O 1
ATOM 652 N N . PHE A 1 92 ? 1.197 4.072 6.904 1.00 93.31 92 PHE A N 1
ATOM 653 C CA . PHE A 1 92 ? 2.151 3.388 6.037 1.00 93.31 92 PHE A CA 1
ATOM 654 C C . PHE A 1 92 ? 1.531 3.051 4.674 1.00 93.31 92 PHE A C 1
ATOM 656 O O . PHE A 1 92 ? 2.064 3.467 3.649 1.00 93.31 92 PHE A O 1
ATOM 663 N N . ILE A 1 93 ? 0.370 2.387 4.660 1.00 93.25 93 ILE A N 1
ATOM 664 C CA . ILE A 1 93 ? -0.349 2.000 3.433 1.00 93.25 93 ILE A CA 1
ATOM 665 C C . ILE A 1 93 ? -0.699 3.239 2.591 1.00 93.25 93 ILE A C 1
ATOM 667 O O . ILE A 1 93 ? -0.463 3.269 1.381 1.00 93.25 93 ILE A O 1
ATOM 671 N N . ALA A 1 94 ? -1.217 4.292 3.227 1.00 93.69 94 ALA A N 1
ATOM 672 C CA . ALA A 1 94 ? -1.556 5.548 2.568 1.00 93.69 94 ALA A CA 1
ATOM 673 C C . ALA A 1 94 ? -0.327 6.203 1.927 1.00 93.69 94 ALA A C 1
ATOM 675 O O . ALA A 1 94 ? -0.369 6.562 0.748 1.00 93.69 94 ALA A O 1
ATOM 676 N N . ALA A 1 95 ? 0.787 6.292 2.657 1.00 93.44 95 ALA A N 1
ATOM 677 C CA . ALA A 1 95 ? 2.030 6.847 2.136 1.00 93.44 95 ALA A CA 1
ATOM 678 C C . ALA A 1 95 ? 2.608 6.004 0.986 1.00 93.44 95 ALA A C 1
ATOM 680 O O . ALA A 1 95 ? 3.158 6.573 0.041 1.00 93.44 95 ALA A O 1
ATOM 681 N N . SER A 1 96 ? 2.460 4.671 1.005 1.00 92.81 96 SER A N 1
ATOM 682 C CA . SER A 1 96 ? 2.969 3.776 -0.056 1.00 92.81 96 SER A CA 1
ATOM 683 C C . SER A 1 96 ? 2.354 4.067 -1.423 1.00 92.81 96 SER A C 1
ATOM 685 O O . SER A 1 96 ? 2.995 3.843 -2.451 1.00 92.81 96 SER A O 1
ATOM 687 N N . THR A 1 97 ? 1.166 4.676 -1.439 1.00 92.56 97 THR A N 1
ATOM 688 C CA . THR A 1 97 ? 0.486 5.097 -2.671 1.00 92.56 97 THR A CA 1
ATOM 689 C C . THR A 1 97 ? 1.280 6.151 -3.442 1.00 92.56 97 THR A C 1
ATOM 691 O O . THR A 1 97 ? 1.187 6.213 -4.667 1.00 92.56 97 THR A O 1
ATOM 694 N N . SER A 1 98 ? 2.112 6.947 -2.761 1.00 91.00 98 SER A N 1
ATOM 695 C CA . SER A 1 98 ? 2.989 7.923 -3.421 1.00 91.00 98 SER A CA 1
ATOM 696 C C . SER A 1 98 ? 4.003 7.271 -4.370 1.00 91.00 98 SER A C 1
ATOM 698 O O . SER A 1 98 ? 4.432 7.918 -5.323 1.00 91.00 98 SER A O 1
ATOM 700 N N . GLY A 1 99 ? 4.310 5.979 -4.196 1.00 88.31 99 GLY A N 1
ATOM 701 C CA . GLY A 1 99 ? 5.165 5.224 -5.111 1.00 88.31 99 GLY A CA 1
ATOM 702 C C . GLY A 1 99 ? 4.609 5.120 -6.534 1.00 88.31 99 GLY A C 1
ATOM 703 O O . GLY A 1 99 ? 5.369 5.270 -7.483 1.00 88.31 99 GLY A O 1
ATOM 704 N N . TRP A 1 100 ? 3.287 5.003 -6.707 1.00 88.94 100 TRP A N 1
ATOM 705 C CA . TRP A 1 100 ? 2.660 5.014 -8.039 1.00 88.94 100 TRP A CA 1
ATOM 706 C C . TRP A 1 100 ? 2.830 6.349 -8.765 1.00 88.94 100 TRP A C 1
ATOM 708 O O . TRP A 1 100 ? 2.958 6.394 -9.985 1.00 88.94 100 TRP A O 1
ATOM 718 N N . VAL A 1 101 ? 2.833 7.444 -8.006 1.00 88.62 101 VAL A N 1
ATOM 719 C CA . VAL A 1 101 ? 3.067 8.789 -8.539 1.00 88.62 101 VAL A CA 1
ATOM 720 C C . VAL A 1 101 ? 4.550 8.990 -8.837 1.00 88.62 101 VAL A C 1
ATOM 722 O O . VAL A 1 101 ? 4.901 9.580 -9.852 1.00 88.62 101 VAL A O 1
ATOM 725 N N . ALA A 1 102 ? 5.425 8.470 -7.979 1.00 87.31 102 ALA A N 1
ATOM 726 C CA . ALA A 1 102 ? 6.869 8.537 -8.150 1.00 87.31 102 ALA A CA 1
ATOM 727 C C . ALA A 1 102 ? 7.348 7.769 -9.396 1.00 87.31 102 ALA A C 1
ATOM 729 O O . ALA A 1 102 ? 8.202 8.269 -10.121 1.00 87.31 102 ALA A O 1
ATOM 730 N N . VAL A 1 103 ? 6.760 6.601 -9.672 1.00 84.19 103 VAL A N 1
ATOM 731 C CA . VAL A 1 103 ? 6.991 5.792 -10.885 1.00 84.19 103 VAL A CA 1
ATOM 732 C C . VAL A 1 103 ? 6.706 6.589 -12.159 1.00 84.19 103 VAL A C 1
ATOM 734 O O . VAL A 1 103 ? 7.547 6.653 -13.049 1.00 84.19 103 VAL A O 1
ATOM 737 N N . GLU A 1 104 ? 5.569 7.292 -12.221 1.00 82.38 104 GLU A N 1
ATOM 738 C CA . GLU A 1 104 ? 5.192 8.123 -13.380 1.00 82.38 104 GLU A CA 1
ATOM 739 C C . GLU A 1 104 ? 6.239 9.213 -13.683 1.00 82.38 104 GLU A C 1
ATOM 741 O O . GLU A 1 104 ? 6.398 9.634 -14.830 1.00 82.38 104 GLU A O 1
ATOM 746 N N . ARG A 1 105 ? 6.984 9.656 -12.662 1.00 79.69 105 ARG A N 1
ATOM 747 C CA . ARG A 1 105 ? 7.980 10.728 -12.766 1.00 79.69 105 ARG A CA 1
ATOM 748 C C . ARG A 1 105 ? 9.389 10.259 -13.119 1.00 79.69 105 ARG A C 1
ATOM 750 O O . ARG A 1 105 ? 10.218 11.117 -13.410 1.00 79.69 105 ARG A O 1
ATOM 757 N N . LEU A 1 106 ? 9.683 8.956 -13.137 1.00 75.62 106 LEU A N 1
ATOM 758 C CA . LEU A 1 106 ? 11.031 8.434 -13.424 1.00 75.62 106 LEU A CA 1
ATOM 759 C C . LEU A 1 106 ? 11.499 8.616 -14.889 1.00 75.62 106 LEU A C 1
ATOM 761 O O . LEU A 1 106 ? 12.607 8.218 -15.228 1.00 75.62 106 LEU A O 1
ATOM 765 N N . GLY A 1 107 ? 10.733 9.302 -15.746 1.00 56.75 107 GLY A N 1
ATOM 766 C CA . GLY A 1 107 ? 11.246 9.903 -16.988 1.00 56.75 107 GLY A CA 1
ATOM 767 C C . GLY A 1 107 ? 11.532 8.950 -18.157 1.00 56.75 107 GLY A C 1
ATOM 768 O O . GLY A 1 107 ? 11.787 9.424 -19.255 1.00 56.75 107 GLY A O 1
ATOM 769 N N . THR A 1 108 ? 11.404 7.634 -17.995 1.00 50.62 108 THR A N 1
ATOM 770 C CA . THR A 1 108 ? 11.487 6.618 -19.069 1.00 50.62 108 THR A CA 1
ATOM 771 C C . THR A 1 108 ? 10.148 6.396 -19.793 1.00 50.62 108 THR A C 1
ATOM 773 O O . THR A 1 108 ? 9.851 5.311 -20.286 1.00 50.62 108 THR A O 1
ATOM 776 N N . ASN A 1 109 ? 9.326 7.444 -19.899 1.00 51.25 109 ASN A N 1
ATOM 777 C CA . ASN A 1 109 ? 8.038 7.427 -20.603 1.00 51.25 109 ASN A CA 1
ATOM 778 C C . ASN A 1 109 ? 8.157 7.678 -22.117 1.00 51.25 109 ASN A C 1
ATOM 780 O O . ASN A 1 109 ? 7.188 8.106 -22.736 1.00 51.25 109 ASN A O 1
ATOM 784 N N . ASP A 1 110 ? 9.297 7.354 -22.734 1.00 48.78 110 ASP A N 1
ATOM 785 C CA . ASP A 1 110 ? 9.373 7.331 -24.200 1.00 48.78 110 ASP A CA 1
ATOM 786 C C . ASP A 1 110 ? 8.702 6.085 -24.806 1.00 48.78 110 ASP A C 1
ATOM 788 O O . ASP A 1 110 ? 8.454 6.072 -26.007 1.00 48.78 110 ASP A O 1
ATOM 792 N N . SER A 1 111 ? 8.321 5.074 -24.003 1.00 47.34 111 SER A N 1
ATOM 793 C CA . SER A 1 111 ? 7.355 4.009 -24.358 1.00 47.34 111 SER A CA 1
ATOM 794 C C . SER A 1 111 ? 7.019 3.128 -23.138 1.00 47.34 111 SER A C 1
ATOM 796 O O . SER A 1 111 ? 7.743 2.178 -22.877 1.00 47.34 111 SER A O 1
ATOM 798 N N . ASN A 1 112 ? 5.939 3.427 -22.399 1.00 53.03 112 ASN A N 1
ATOM 799 C CA . ASN A 1 112 ? 5.284 2.575 -21.378 1.00 53.03 112 ASN A CA 1
ATOM 800 C C . ASN A 1 112 ? 6.210 1.709 -20.496 1.00 53.03 112 ASN A C 1
ATOM 802 O O . ASN A 1 112 ? 6.559 0.599 -20.895 1.00 53.03 112 ASN A O 1
ATOM 806 N N . SER A 1 113 ? 6.513 2.152 -19.264 1.00 66.06 113 SER A N 1
ATOM 807 C CA . SER A 1 113 ? 7.340 1.365 -18.336 1.00 66.06 113 SER A CA 1
ATOM 808 C C . SER A 1 113 ? 6.825 -0.077 -18.196 1.00 66.06 113 SER A C 1
ATOM 810 O O . SER A 1 113 ? 5.755 -0.312 -17.612 1.00 66.06 113 SER A O 1
ATOM 812 N N . PRO A 1 114 ? 7.564 -1.071 -18.715 1.00 73.12 114 PRO A N 1
ATOM 813 C CA . PRO A 1 114 ? 7.005 -2.402 -18.825 1.00 73.12 114 PRO A CA 1
ATOM 814 C C . PRO A 1 114 ? 6.871 -3.097 -17.475 1.00 73.12 114 PRO A C 1
ATOM 816 O O . PRO A 1 114 ? 5.976 -3.913 -17.286 1.00 73.12 114 PRO A O 1
ATOM 819 N N . LEU A 1 115 ? 7.722 -2.757 -16.504 1.00 76.12 115 LEU A N 1
ATOM 820 C CA . LEU A 1 115 ? 7.683 -3.360 -15.173 1.00 76.12 115 LEU A CA 1
ATOM 821 C C . LEU A 1 115 ? 6.426 -2.963 -14.399 1.00 76.12 115 LEU A C 1
ATOM 823 O O . LEU A 1 115 ? 5.808 -3.829 -13.783 1.00 76.12 115 LEU A O 1
ATOM 827 N N . THR A 1 116 ? 5.994 -1.704 -14.489 1.00 81.81 116 THR A N 1
ATOM 828 C CA . THR A 1 116 ? 4.725 -1.255 -13.898 1.00 81.81 116 THR A CA 1
ATOM 829 C C . THR A 1 116 ? 3.537 -2.045 -14.446 1.00 81.81 116 THR A C 1
ATOM 831 O O . THR A 1 116 ? 2.695 -2.514 -13.678 1.00 81.81 116 THR A O 1
ATOM 834 N N . PHE A 1 117 ? 3.489 -2.253 -15.764 1.00 82.56 117 PHE A N 1
ATOM 835 C CA . PHE A 1 117 ? 2.437 -3.045 -16.403 1.00 82.56 117 PHE A CA 1
ATOM 836 C C . PHE A 1 117 ? 2.470 -4.514 -15.958 1.00 82.56 117 PHE A C 1
ATOM 838 O O . PHE A 1 117 ? 1.445 -5.075 -15.565 1.00 82.56 117 PHE A O 1
ATOM 845 N N . LEU A 1 118 ? 3.655 -5.128 -15.959 1.00 84.38 118 LEU A N 1
ATOM 846 C CA . LEU A 1 118 ? 3.842 -6.536 -15.608 1.00 84.38 118 LEU A CA 1
ATOM 847 C C . LEU A 1 118 ? 3.518 -6.822 -14.138 1.00 84.38 118 LEU A C 1
ATOM 849 O O . LEU A 1 118 ? 2.842 -7.811 -13.843 1.00 84.38 118 LEU A O 1
ATOM 853 N N . VAL A 1 119 ? 3.946 -5.954 -13.216 1.00 84.88 119 VAL A N 1
ATOM 854 C CA . VAL A 1 119 ? 3.596 -6.076 -11.793 1.00 84.88 119 VAL A CA 1
ATOM 855 C C . VAL A 1 119 ? 2.105 -5.816 -11.586 1.00 84.88 119 VAL A C 1
ATOM 857 O O . VAL A 1 119 ? 1.468 -6.538 -10.822 1.00 84.88 119 VAL A O 1
ATOM 860 N N . GLY A 1 120 ? 1.516 -4.861 -12.313 1.00 84.31 120 GLY A N 1
ATOM 861 C CA . GLY A 1 120 ? 0.076 -4.602 -12.290 1.00 84.31 120 GLY A CA 1
ATOM 862 C C . GLY A 1 120 ? -0.755 -5.840 -12.643 1.00 84.31 120 GLY A C 1
ATOM 863 O O . GLY A 1 120 ? -1.660 -6.205 -11.891 1.00 84.31 120 GLY A O 1
ATOM 864 N N . ILE A 1 121 ? -0.411 -6.541 -13.729 1.00 86.44 121 ILE A N 1
ATOM 865 C CA . ILE A 1 121 ? -1.071 -7.805 -14.105 1.00 86.44 121 ILE A CA 1
ATOM 866 C C . ILE A 1 121 ? -0.897 -8.863 -13.008 1.00 86.44 121 ILE A C 1
ATOM 868 O O . ILE A 1 121 ? -1.857 -9.553 -12.658 1.00 86.44 121 ILE A O 1
ATOM 872 N N . GLY A 1 122 ? 0.306 -8.975 -12.441 1.00 86.06 122 GLY A N 1
ATOM 873 C CA . GLY A 1 122 ? 0.598 -9.916 -11.360 1.00 86.06 122 GLY A CA 1
ATOM 874 C C . GLY A 1 122 ? -0.251 -9.663 -10.113 1.00 86.06 122 GLY A C 1
ATOM 875 O O . GLY A 1 122 ? -0.801 -10.602 -9.540 1.00 86.06 122 GLY A O 1
ATOM 876 N N . VAL A 1 123 ? -0.429 -8.395 -9.729 1.00 86.44 123 VAL A N 1
ATOM 877 C CA . VAL A 1 123 ? -1.301 -7.998 -8.613 1.00 86.44 123 VAL A CA 1
ATOM 878 C C . VAL A 1 123 ? -2.756 -8.352 -8.906 1.00 86.44 123 VAL A C 1
ATOM 880 O O . VAL A 1 123 ? -3.416 -8.931 -8.045 1.00 86.44 123 VAL A O 1
ATOM 883 N N . VAL A 1 124 ? -3.259 -8.081 -10.115 1.00 88.38 124 VAL A N 1
ATOM 884 C CA . VAL A 1 124 ? -4.631 -8.465 -10.498 1.00 88.38 124 VAL A CA 1
ATOM 885 C C . VAL A 1 124 ? -4.814 -9.980 -10.401 1.00 88.38 124 VAL A C 1
ATOM 887 O O . VAL A 1 124 ? -5.790 -10.441 -9.811 1.00 88.38 124 VAL A O 1
ATOM 890 N N . ALA A 1 125 ? -3.862 -10.765 -10.906 1.00 89.19 125 ALA A N 1
ATOM 891 C CA . ALA A 1 125 ? -3.896 -12.219 -10.790 1.00 89.19 125 ALA A CA 1
ATOM 892 C C . ALA A 1 125 ? -3.894 -12.690 -9.326 1.00 89.19 125 ALA A C 1
ATOM 894 O O . ALA A 1 125 ? -4.695 -13.548 -8.954 1.00 89.19 125 ALA A O 1
ATOM 895 N N . ALA A 1 126 ? -3.041 -12.103 -8.482 1.00 89.12 126 ALA A N 1
ATOM 896 C CA . ALA A 1 126 ? -2.986 -12.416 -7.057 1.00 89.12 126 ALA A CA 1
ATOM 897 C C . ALA A 1 126 ? -4.315 -12.106 -6.354 1.00 89.12 126 ALA A C 1
ATOM 899 O O . ALA A 1 126 ? -4.799 -12.924 -5.571 1.00 89.12 126 ALA A O 1
ATOM 900 N N . VAL A 1 127 ? -4.934 -10.962 -6.663 1.00 86.44 127 VAL A N 1
ATOM 901 C CA . VAL A 1 127 ? -6.249 -10.577 -6.129 1.00 86.44 127 VAL A CA 1
ATOM 902 C C . VAL A 1 127 ? -7.322 -11.577 -6.562 1.00 86.44 127 VAL A C 1
ATOM 904 O O . VAL A 1 127 ? -8.080 -12.047 -5.715 1.00 86.44 127 VAL A O 1
ATOM 907 N N . LEU A 1 128 ? -7.352 -11.971 -7.839 1.00 88.00 128 LEU A N 1
ATOM 908 C CA . LEU A 1 128 ? -8.309 -12.961 -8.351 1.00 88.00 128 LEU A CA 1
ATOM 909 C C . LEU A 1 128 ? -8.170 -14.315 -7.647 1.00 88.00 128 LEU A C 1
ATOM 911 O O . LEU A 1 128 ? -9.172 -14.919 -7.264 1.00 88.00 128 LEU A O 1
ATOM 915 N N . VAL A 1 129 ? -6.939 -14.771 -7.415 1.00 89.25 129 VAL A N 1
ATOM 916 C CA . VAL A 1 129 ? -6.679 -15.993 -6.642 1.00 89.25 129 VAL A CA 1
ATOM 917 C C . VAL A 1 129 ? -7.123 -15.837 -5.188 1.00 89.25 129 VAL A C 1
ATOM 919 O O . VAL A 1 129 ? -7.725 -16.748 -4.619 1.00 89.25 129 VAL A O 1
ATOM 922 N N . CYS A 1 130 ? -6.894 -14.671 -4.587 1.00 85.88 130 CYS A N 1
ATOM 923 C CA . CYS A 1 130 ? -7.324 -14.378 -3.223 1.00 85.88 130 CYS A CA 1
ATOM 924 C C . CYS A 1 130 ? -8.855 -14.359 -3.060 1.00 85.88 130 CYS A C 1
ATOM 926 O O . CYS A 1 130 ? -9.348 -14.603 -1.955 1.00 85.88 130 CYS A O 1
ATOM 928 N N . CYS A 1 131 ? -9.619 -14.140 -4.135 1.00 84.69 131 CYS A N 1
ATOM 929 C CA . CYS A 1 131 ? -11.080 -14.248 -4.121 1.00 84.69 131 CYS A CA 1
ATOM 930 C C . CYS A 1 131 ? -11.591 -15.697 -4.014 1.00 84.69 131 CYS A C 1
ATOM 932 O O . CYS A 1 131 ? -12.769 -15.907 -3.708 1.00 84.69 131 CYS A O 1
ATOM 934 N N . ILE A 1 132 ? -10.740 -16.705 -4.237 1.00 89.12 132 ILE A N 1
ATOM 935 C CA . ILE A 1 132 ? -11.119 -18.115 -4.098 1.00 89.12 132 ILE A CA 1
ATOM 936 C C . ILE A 1 132 ? -11.391 -18.421 -2.615 1.00 89.12 132 ILE A C 1
ATOM 938 O O . ILE A 1 132 ? -10.650 -18.021 -1.714 1.00 89.12 132 ILE A O 1
ATOM 942 N N . ARG A 1 133 ? -12.476 -19.148 -2.328 1.00 84.50 133 ARG A N 1
ATOM 943 C CA . ARG A 1 133 ? -12.893 -19.512 -0.958 1.00 84.50 133 ARG A CA 1
ATOM 944 C C . ARG A 1 133 ? -12.211 -20.792 -0.463 1.00 84.50 133 ARG A C 1
ATOM 946 O O . ARG A 1 133 ? -12.877 -21.727 -0.033 1.00 84.50 133 ARG A O 1
ATOM 953 N N . TRP A 1 134 ? -10.887 -20.861 -0.577 1.00 88.81 134 TRP A N 1
ATOM 954 C CA . TRP A 1 134 ? -10.077 -22.004 -0.131 1.00 88.81 134 TRP A CA 1
ATOM 955 C C . TRP A 1 134 ? -9.267 -21.675 1.135 1.00 88.81 134 TRP A C 1
ATOM 957 O O . TRP A 1 134 ? -9.136 -20.495 1.495 1.00 88.81 134 TRP A O 1
ATOM 967 N N . PRO A 1 135 ? -8.744 -22.697 1.846 1.00 87.06 135 PRO A N 1
ATOM 968 C CA . PRO A 1 135 ? -7.873 -22.484 2.997 1.00 87.06 135 PRO A CA 1
ATOM 969 C C . PRO A 1 135 ? -6.625 -21.680 2.616 1.00 87.06 135 PRO A C 1
ATOM 971 O O . PRO A 1 135 ? -6.000 -21.907 1.578 1.00 87.06 135 PRO A O 1
ATOM 974 N N . ASP A 1 136 ? -6.244 -20.753 3.496 1.00 85.56 136 ASP A N 1
ATOM 975 C CA . ASP A 1 136 ? -5.181 -19.775 3.239 1.00 85.56 136 ASP A CA 1
ATOM 976 C C . ASP A 1 136 ? -3.806 -20.421 3.004 1.00 85.56 136 ASP A C 1
ATOM 978 O O . ASP A 1 136 ? -3.026 -19.957 2.177 1.00 85.56 136 ASP A O 1
ATOM 982 N N . ARG A 1 137 ? -3.576 -21.594 3.615 1.00 87.12 137 ARG A N 1
ATOM 983 C CA . ARG A 1 137 ? -2.384 -22.433 3.393 1.00 87.12 137 ARG A CA 1
ATOM 984 C C . ARG A 1 137 ? -2.165 -22.808 1.924 1.00 87.12 137 ARG A C 1
ATOM 986 O O . ARG A 1 137 ? -1.030 -23.060 1.538 1.00 87.12 137 ARG A O 1
ATOM 993 N N . ILE A 1 138 ? -3.234 -22.876 1.128 1.00 91.19 138 ILE A N 1
ATOM 994 C CA . ILE A 1 138 ? -3.174 -23.199 -0.303 1.00 91.19 138 ILE A CA 1
ATOM 995 C C . ILE A 1 138 ? -3.166 -21.915 -1.133 1.00 91.19 138 ILE A C 1
ATOM 997 O O . ILE A 1 138 ? -2.403 -21.806 -2.086 1.00 91.19 138 ILE A O 1
ATOM 1001 N N . ILE A 1 139 ? -3.980 -20.924 -0.766 1.00 90.94 139 ILE A N 1
ATOM 1002 C CA . ILE A 1 139 ? -4.124 -19.693 -1.553 1.00 90.94 139 ILE A CA 1
ATOM 1003 C C . ILE A 1 139 ? -2.876 -18.825 -1.516 1.00 90.94 139 ILE A C 1
ATOM 1005 O O . ILE A 1 139 ? -2.504 -18.298 -2.558 1.00 90.94 139 ILE A O 1
ATOM 1009 N N . ALA A 1 140 ? -2.218 -18.682 -0.365 1.00 89.50 140 ALA A N 1
ATOM 1010 C CA . ALA A 1 140 ? -1.031 -17.842 -0.255 1.00 89.50 140 ALA A CA 1
ATOM 1011 C C . ALA A 1 140 ? 0.098 -18.267 -1.219 1.00 89.50 140 ALA A C 1
ATOM 1013 O O . ALA A 1 140 ? 0.522 -17.433 -2.023 1.00 89.50 140 ALA A O 1
ATOM 1014 N N . PRO A 1 141 ? 0.558 -19.538 -1.235 1.00 92.19 141 PRO A N 1
ATOM 1015 C CA . PRO A 1 141 ? 1.562 -19.961 -2.209 1.00 92.19 141 PRO A CA 1
ATOM 1016 C C . PRO A 1 141 ? 1.020 -19.931 -3.642 1.00 92.19 141 PRO A C 1
ATOM 1018 O O . PRO A 1 141 ? 1.760 -19.584 -4.560 1.00 92.19 141 PRO A O 1
ATOM 1021 N N . LEU A 1 142 ? -0.266 -20.239 -3.848 1.00 92.69 142 LEU A N 1
ATOM 1022 C CA . LEU A 1 142 ? -0.862 -20.239 -5.182 1.00 92.69 142 LEU A CA 1
ATOM 1023 C C . LEU A 1 142 ? -0.896 -18.830 -5.780 1.00 92.69 142 LEU A C 1
ATOM 1025 O O . LEU A 1 142 ? -0.483 -18.676 -6.921 1.00 92.69 142 LEU A O 1
ATOM 1029 N N . ALA A 1 143 ? -1.271 -17.807 -5.008 1.00 91.56 143 ALA A N 1
ATOM 1030 C CA . ALA A 1 143 ? -1.279 -16.410 -5.442 1.00 91.56 143 ALA A CA 1
ATOM 1031 C C . ALA A 1 143 ? 0.118 -15.943 -5.873 1.00 91.56 143 ALA A C 1
ATOM 1033 O O . ALA A 1 143 ? 0.260 -15.300 -6.914 1.00 91.56 143 ALA A O 1
ATOM 1034 N N . ILE A 1 144 ? 1.150 -16.314 -5.106 1.00 93.81 144 ILE A N 1
ATOM 1035 C CA . ILE A 1 144 ? 2.552 -15.993 -5.404 1.00 93.81 144 ILE A CA 1
ATOM 1036 C C . ILE A 1 144 ? 2.989 -16.657 -6.711 1.00 93.81 144 ILE A C 1
ATOM 1038 O O . ILE A 1 144 ? 3.509 -15.982 -7.601 1.00 93.81 144 ILE A O 1
ATOM 1042 N N . VAL A 1 145 ? 2.749 -17.963 -6.850 1.00 94.88 145 VAL A N 1
ATOM 1043 C CA . VAL A 1 145 ? 3.143 -18.727 -8.041 1.00 94.88 145 VAL A CA 1
ATOM 1044 C C . VAL A 1 145 ? 2.395 -18.232 -9.277 1.00 94.88 145 VAL A C 1
ATOM 1046 O O . VAL A 1 145 ? 3.020 -17.996 -10.308 1.00 94.88 145 VAL A O 1
ATOM 1049 N N . THR A 1 146 ? 1.081 -18.013 -9.194 1.00 92.00 146 THR A N 1
ATOM 1050 C CA . THR A 1 146 ? 0.294 -17.529 -10.336 1.00 92.00 146 THR A CA 1
ATOM 1051 C C . THR A 1 146 ? 0.700 -16.128 -10.758 1.00 92.00 146 THR A C 1
ATOM 1053 O O . THR A 1 146 ? 0.830 -15.882 -11.952 1.00 92.00 146 THR A O 1
ATOM 1056 N N . ALA A 1 147 ? 0.938 -15.218 -9.810 1.00 91.44 147 ALA A N 1
ATOM 1057 C CA . ALA A 1 147 ? 1.364 -13.862 -10.135 1.00 91.44 147 ALA A CA 1
ATOM 1058 C C . ALA A 1 147 ? 2.748 -13.861 -10.788 1.00 91.44 147 ALA A C 1
ATOM 1060 O O . ALA A 1 147 ? 2.940 -13.213 -11.813 1.00 91.44 147 ALA A O 1
ATOM 1061 N N . ALA A 1 148 ? 3.690 -14.640 -10.248 1.00 91.19 148 ALA A N 1
ATOM 1062 C CA . ALA A 1 148 ? 5.015 -14.789 -10.835 1.00 91.19 148 ALA A CA 1
ATOM 1063 C C . ALA A 1 148 ? 4.936 -15.351 -12.261 1.00 91.19 148 ALA A C 1
ATOM 1065 O O . ALA A 1 148 ? 5.527 -14.784 -13.176 1.00 91.19 148 ALA A O 1
ATOM 1066 N N . LEU A 1 149 ? 4.179 -16.433 -12.469 1.00 91.94 149 LEU A N 1
ATOM 1067 C CA . LEU A 1 149 ? 4.048 -17.071 -13.780 1.00 91.94 149 LEU A CA 1
ATOM 1068 C C . LEU A 1 149 ? 3.358 -16.164 -14.797 1.00 91.94 149 LEU A C 1
ATOM 1070 O O . LEU A 1 149 ? 3.859 -16.026 -15.907 1.00 91.94 149 LEU A O 1
ATOM 1074 N N . ILE A 1 150 ? 2.246 -15.522 -14.435 1.00 91.75 150 ILE A N 1
ATOM 1075 C CA . ILE A 1 150 ? 1.505 -14.652 -15.355 1.00 91.75 150 ILE A CA 1
ATOM 1076 C C . ILE A 1 150 ? 2.360 -13.447 -15.749 1.00 91.75 150 ILE A C 1
ATOM 1078 O O . ILE A 1 150 ? 2.450 -13.140 -16.935 1.00 91.75 150 ILE A O 1
ATOM 1082 N N . SER A 1 151 ? 3.042 -12.805 -14.801 1.00 87.75 151 SER A N 1
ATOM 1083 C CA . SER A 1 151 ? 3.920 -11.672 -15.106 1.00 87.75 151 SER A CA 1
ATOM 1084 C C . SER A 1 151 ? 5.181 -12.090 -15.863 1.00 87.75 151 SER A C 1
ATOM 1086 O O . SER A 1 151 ? 5.630 -11.359 -16.742 1.00 87.75 151 SER A O 1
ATOM 1088 N N . GLY A 1 152 ? 5.736 -13.274 -15.590 1.00 87.38 152 GLY A N 1
ATOM 1089 C CA . GLY A 1 152 ? 6.852 -13.835 -16.358 1.00 87.38 152 GLY A CA 1
ATOM 1090 C C . GLY A 1 152 ? 6.465 -14.165 -17.803 1.00 87.38 152 GLY A C 1
ATOM 1091 O O . GLY A 1 152 ? 7.191 -13.817 -18.732 1.00 87.38 152 GLY A O 1
ATOM 1092 N N . LEU A 1 153 ? 5.293 -14.772 -18.008 1.00 87.94 153 LEU A N 1
ATOM 1093 C CA . LEU A 1 153 ? 4.742 -15.043 -19.338 1.00 87.94 153 LEU A CA 1
ATOM 1094 C C . LEU A 1 153 ? 4.408 -13.748 -20.081 1.00 87.94 153 LEU A C 1
ATOM 1096 O O . LEU A 1 153 ? 4.719 -13.629 -21.262 1.00 87.94 153 LEU A O 1
ATOM 1100 N N . ALA A 1 154 ? 3.823 -12.766 -19.392 1.00 86.94 154 ALA A N 1
ATOM 1101 C CA . ALA A 1 154 ? 3.530 -11.460 -19.967 1.00 86.94 154 ALA A CA 1
ATOM 1102 C C . ALA A 1 154 ? 4.809 -10.708 -20.358 1.00 86.94 154 ALA A C 1
ATOM 1104 O O . ALA A 1 154 ? 4.810 -10.022 -21.378 1.00 86.94 154 ALA A O 1
ATOM 1105 N N . ALA A 1 155 ? 5.903 -10.878 -19.605 1.00 86.38 155 ALA A N 1
ATOM 1106 C CA . ALA A 1 155 ? 7.201 -10.348 -19.996 1.00 86.38 155 ALA A CA 1
ATOM 1107 C C . ALA A 1 155 ? 7.611 -10.967 -21.336 1.00 86.38 155 ALA A C 1
ATOM 1109 O O . ALA A 1 155 ? 7.707 -10.254 -22.319 1.00 86.38 155 ALA A O 1
ATOM 1110 N N . ILE A 1 156 ? 7.694 -12.296 -21.431 1.00 86.06 156 ILE A N 1
ATOM 1111 C CA . ILE A 1 15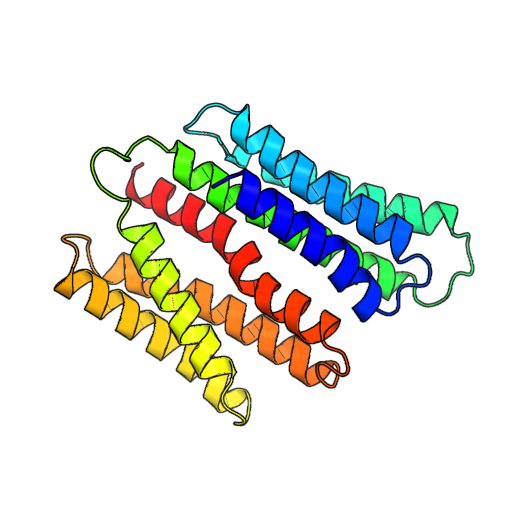6 ? 8.105 -12.984 -22.670 1.00 86.06 156 ILE A CA 1
ATOM 1112 C C . ILE A 1 156 ? 7.207 -12.626 -23.870 1.00 86.06 156 ILE A C 1
ATOM 1114 O O . ILE A 1 156 ? 7.704 -12.483 -24.984 1.00 86.06 156 ILE A O 1
ATOM 1118 N N . ALA A 1 157 ? 5.895 -12.496 -23.655 1.00 85.56 157 ALA A N 1
ATOM 1119 C CA . ALA A 1 157 ? 4.922 -12.295 -24.726 1.00 85.56 157 ALA A CA 1
ATOM 1120 C C . ALA A 1 157 ? 4.823 -10.845 -25.226 1.00 85.56 157 ALA A C 1
ATOM 1122 O O . ALA A 1 157 ? 4.589 -10.633 -26.414 1.00 85.56 157 ALA A O 1
ATOM 1123 N N . PHE A 1 158 ? 4.954 -9.857 -24.336 1.00 79.88 158 PHE A N 1
ATOM 1124 C CA . PHE A 1 158 ? 4.641 -8.460 -24.656 1.00 79.88 158 PHE A CA 1
ATOM 1125 C C . PHE A 1 158 ? 5.840 -7.515 -24.543 1.00 79.88 158 PHE A C 1
ATOM 1127 O O . PHE A 1 158 ? 5.762 -6.394 -25.042 1.00 79.88 158 PHE A O 1
ATOM 1134 N N . VAL A 1 159 ? 6.930 -7.920 -23.880 1.00 75.31 159 VAL A N 1
ATOM 1135 C CA . VAL A 1 159 ? 7.999 -6.999 -23.480 1.00 75.31 159 VAL A CA 1
ATOM 1136 C C . VAL A 1 159 ? 9.391 -7.644 -23.527 1.00 75.31 159 VAL A C 1
ATOM 1138 O O . VAL A 1 159 ? 9.674 -8.631 -22.865 1.00 75.31 159 VAL A O 1
ATOM 1141 N N . SER A 1 160 ? 10.362 -6.979 -24.146 1.00 70.31 160 SER A N 1
ATOM 1142 C CA . SER A 1 160 ? 11.781 -7.377 -24.099 1.00 70.31 160 SER A CA 1
ATOM 1143 C C . SER A 1 160 ? 12.488 -7.099 -22.750 1.00 70.31 160 SER A C 1
ATOM 1145 O O . SER A 1 160 ? 13.643 -6.679 -22.732 1.00 70.31 160 SER A O 1
ATOM 1147 N N . VAL A 1 161 ? 11.818 -7.290 -21.608 1.00 72.50 161 VAL A N 1
ATOM 1148 C CA . VAL A 1 161 ? 12.406 -7.166 -20.260 1.00 72.50 161 VAL A CA 1
ATOM 1149 C C . VAL A 1 161 ? 12.757 -8.563 -19.742 1.00 72.50 161 VAL A C 1
ATOM 1151 O O . VAL A 1 161 ? 11.968 -9.490 -19.939 1.00 72.50 161 VAL A O 1
ATOM 1154 N N . PRO A 1 162 ? 13.902 -8.755 -19.053 1.00 80.94 162 PRO A N 1
ATOM 1155 C CA . PRO A 1 162 ? 14.259 -10.064 -18.524 1.00 80.94 162 PRO A CA 1
ATOM 1156 C C . PRO A 1 162 ? 13.156 -10.593 -17.588 1.00 80.94 162 PRO A C 1
ATOM 1158 O O . PRO A 1 162 ? 12.843 -9.934 -16.588 1.00 80.94 162 PRO A O 1
ATOM 1161 N N . PRO A 1 163 ? 12.585 -11.781 -17.863 1.00 82.75 163 PRO A N 1
ATOM 1162 C CA . PRO A 1 163 ? 11.367 -12.255 -17.203 1.00 82.75 163 PRO A CA 1
ATOM 1163 C C . PRO A 1 163 ? 11.554 -12.464 -15.700 1.00 82.75 163 PRO A C 1
ATOM 1165 O O . PRO A 1 163 ? 10.611 -12.307 -14.929 1.00 82.75 163 PRO A O 1
ATOM 1168 N N . TRP A 1 164 ? 12.784 -12.747 -15.264 1.00 84.75 164 TRP A N 1
ATOM 1169 C CA . TRP A 1 164 ? 13.092 -12.983 -13.858 1.00 84.75 164 TRP A CA 1
ATOM 1170 C C . TRP A 1 164 ? 12.791 -11.766 -12.964 1.00 84.75 164 TRP A C 1
ATOM 1172 O O . TRP A 1 164 ? 12.291 -11.955 -11.858 1.00 84.75 164 TRP A O 1
ATOM 1182 N N . HIS A 1 165 ? 13.001 -10.528 -13.438 1.00 83.38 165 HIS A N 1
ATOM 1183 C CA . HIS A 1 165 ? 12.657 -9.325 -12.668 1.00 83.38 165 HIS A CA 1
ATOM 1184 C C . HIS A 1 165 ? 11.143 -9.238 -12.451 1.00 83.38 165 HIS A C 1
ATOM 1186 O O . HIS A 1 165 ? 10.676 -9.074 -11.325 1.00 83.38 165 HIS A O 1
ATOM 1192 N N . ALA A 1 166 ? 10.366 -9.406 -13.526 1.00 85.06 166 ALA A N 1
ATOM 1193 C CA . ALA A 1 166 ? 8.909 -9.354 -13.478 1.00 85.06 166 ALA A CA 1
ATOM 1194 C C . ALA A 1 166 ? 8.331 -10.441 -12.561 1.00 85.06 166 ALA A C 1
ATOM 1196 O O . ALA A 1 166 ? 7.417 -10.165 -11.781 1.00 85.06 166 ALA A O 1
ATOM 1197 N N . MET A 1 167 ? 8.898 -11.650 -12.607 1.00 86.75 167 MET A N 1
ATOM 1198 C CA . MET A 1 167 ? 8.515 -12.759 -11.733 1.00 86.75 167 MET A CA 1
ATOM 1199 C C . MET A 1 167 ? 8.761 -12.430 -10.259 1.00 86.75 167 MET A C 1
ATOM 1201 O O . MET A 1 167 ? 7.856 -12.601 -9.446 1.00 86.75 167 MET A O 1
ATOM 1205 N N . VAL A 1 168 ? 9.954 -11.933 -9.911 1.00 90.12 168 VAL A N 1
ATOM 1206 C CA . VAL A 1 168 ? 10.322 -11.634 -8.517 1.00 90.12 168 VAL A CA 1
ATOM 1207 C C . VAL A 1 168 ? 9.464 -10.506 -7.950 1.00 90.12 168 VAL A C 1
ATOM 1209 O O . VAL A 1 168 ? 8.860 -10.675 -6.892 1.00 90.12 168 VAL A O 1
ATOM 1212 N N . PHE A 1 169 ? 9.338 -9.375 -8.648 1.00 88.25 169 PHE A N 1
ATOM 1213 C CA . PHE A 1 169 ? 8.561 -8.243 -8.131 1.00 88.25 169 PHE A CA 1
ATOM 1214 C C . PHE A 1 169 ? 7.067 -8.562 -8.015 1.00 88.25 169 PHE A C 1
ATOM 1216 O O . PHE A 1 169 ? 6.431 -8.177 -7.032 1.00 88.25 169 PHE A O 1
ATOM 1223 N N . SER A 1 170 ? 6.521 -9.337 -8.954 1.00 87.81 170 SER A N 1
ATOM 1224 C CA . SER A 1 170 ? 5.120 -9.772 -8.897 1.00 87.81 170 SER A CA 1
ATOM 1225 C C . SER A 1 170 ? 4.886 -10.821 -7.812 1.00 87.81 170 SER A C 1
ATOM 1227 O O . SER A 1 170 ? 3.857 -10.775 -7.144 1.00 87.81 170 SER A O 1
ATOM 1229 N N . ALA A 1 171 ? 5.850 -11.714 -7.566 1.00 90.31 171 ALA A N 1
ATOM 1230 C CA . ALA A 1 171 ? 5.805 -12.654 -6.446 1.00 90.31 171 ALA A CA 1
ATOM 1231 C C . ALA A 1 171 ? 5.759 -11.920 -5.099 1.00 90.31 171 ALA A C 1
ATOM 1233 O O . ALA A 1 171 ? 4.953 -12.267 -4.236 1.00 90.31 171 ALA A O 1
ATOM 1234 N N . VAL A 1 172 ? 6.577 -10.877 -4.924 1.00 91.44 172 VAL A N 1
ATOM 1235 C CA . VAL A 1 172 ? 6.576 -10.075 -3.692 1.00 91.44 172 VAL A CA 1
ATOM 1236 C C . VAL A 1 172 ? 5.268 -9.289 -3.552 1.00 91.44 172 VAL A C 1
ATOM 1238 O O . VAL A 1 172 ? 4.668 -9.293 -2.478 1.00 91.44 172 VAL A O 1
ATOM 1241 N N . ALA A 1 173 ? 4.762 -8.676 -4.625 1.00 89.38 173 ALA A N 1
ATOM 1242 C CA . ALA A 1 173 ? 3.472 -7.980 -4.597 1.00 89.38 173 ALA A CA 1
ATOM 1243 C C . ALA A 1 173 ? 2.294 -8.931 -4.289 1.00 89.38 173 ALA A C 1
ATOM 1245 O O . ALA A 1 173 ? 1.374 -8.590 -3.536 1.00 89.38 173 ALA A O 1
ATOM 1246 N N . ALA A 1 174 ? 2.342 -10.158 -4.806 1.00 90.31 174 ALA A N 1
ATOM 1247 C CA . ALA A 1 174 ? 1.377 -11.204 -4.493 1.00 90.31 174 ALA A CA 1
ATOM 1248 C C . ALA A 1 174 ? 1.496 -11.704 -3.051 1.00 90.31 174 ALA A C 1
ATOM 1250 O O . ALA A 1 174 ? 0.473 -11.945 -2.416 1.00 90.31 174 ALA A O 1
ATOM 1251 N N . ALA A 1 175 ? 2.710 -11.796 -2.503 1.00 91.75 175 ALA A N 1
ATOM 1252 C CA . ALA A 1 175 ? 2.921 -12.129 -1.097 1.00 91.75 175 ALA A CA 1
ATOM 1253 C C . ALA A 1 175 ? 2.292 -11.073 -0.176 1.00 91.75 175 ALA A C 1
ATOM 1255 O O . ALA A 1 175 ? 1.581 -11.436 0.758 1.00 91.75 175 ALA A O 1
ATOM 1256 N N . ILE A 1 176 ? 2.459 -9.780 -0.491 1.00 90.06 176 ILE A N 1
ATOM 1257 C CA . ILE A 1 176 ? 1.777 -8.681 0.216 1.00 90.06 176 ILE A CA 1
ATOM 1258 C C . ILE A 1 176 ? 0.255 -8.877 0.152 1.00 90.06 176 ILE A C 1
ATOM 1260 O O . ILE A 1 176 ? -0.423 -8.824 1.176 1.00 90.06 176 ILE A O 1
ATOM 1264 N N . THR A 1 177 ? -0.278 -9.172 -1.035 1.00 89.38 177 THR A N 1
ATOM 1265 C CA . THR A 1 177 ? -1.719 -9.394 -1.245 1.00 89.38 177 THR A CA 1
ATOM 1266 C C . THR A 1 177 ? -2.247 -10.583 -0.437 1.00 89.38 177 THR A C 1
ATOM 1268 O O . THR A 1 177 ? -3.278 -10.472 0.231 1.00 89.38 177 THR A O 1
ATOM 1271 N N . ALA A 1 178 ? -1.520 -11.701 -0.433 1.00 90.75 178 ALA A N 1
ATOM 1272 C CA . ALA A 1 178 ? -1.852 -12.882 0.355 1.00 90.75 178 ALA A CA 1
ATOM 1273 C C . ALA A 1 178 ? -1.795 -12.596 1.864 1.00 90.75 178 ALA A C 1
ATOM 1275 O O . ALA A 1 178 ? -2.694 -13.006 2.594 1.00 90.75 178 ALA A O 1
ATOM 1276 N N . SER A 1 179 ? -0.802 -11.835 2.339 1.00 88.81 179 SER A N 1
ATOM 1277 C CA . SER A 1 179 ? -0.737 -11.403 3.742 1.00 88.81 179 SER A CA 1
ATOM 1278 C C . SER A 1 179 ? -1.931 -10.529 4.132 1.00 88.81 179 SER A C 1
ATOM 1280 O O . SER A 1 179 ? -2.512 -10.738 5.196 1.00 88.81 179 SER A O 1
ATOM 1282 N N . CYS A 1 180 ? -2.358 -9.600 3.270 1.00 86.56 180 CYS A N 1
ATOM 1283 C CA . CYS A 1 180 ? -3.566 -8.806 3.511 1.00 86.56 180 CYS A CA 1
ATOM 1284 C C . CYS A 1 180 ? -4.816 -9.690 3.625 1.00 86.56 180 CYS A C 1
ATOM 1286 O O . CYS A 1 180 ? -5.636 -9.480 4.520 1.00 86.56 180 CYS A O 1
ATOM 1288 N N . ARG A 1 181 ? -4.950 -10.703 2.759 1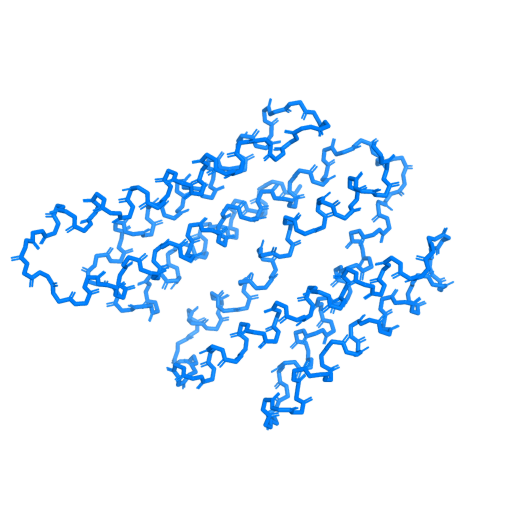.00 86.75 181 ARG A N 1
ATOM 1289 C CA . ARG A 1 181 ? -6.044 -11.683 2.829 1.00 86.75 181 ARG A CA 1
ATOM 1290 C C . ARG A 1 181 ? -6.007 -12.493 4.126 1.00 86.75 181 ARG A C 1
ATOM 1292 O O . ARG A 1 181 ? -7.056 -12.701 4.731 1.00 86.75 181 ARG A O 1
ATOM 1299 N N . ALA A 1 182 ? -4.830 -12.939 4.555 1.00 85.81 182 ALA A N 1
ATOM 1300 C CA . ALA A 1 182 ? -4.673 -13.705 5.787 1.00 85.81 182 ALA A CA 1
ATOM 1301 C C . ALA A 1 182 ? -5.164 -12.904 7.003 1.00 85.81 182 ALA A C 1
ATOM 1303 O O . ALA A 1 182 ? -5.999 -13.394 7.761 1.00 85.81 182 ALA A O 1
ATOM 1304 N N . VAL A 1 183 ? -4.726 -11.642 7.120 1.00 82.88 183 VAL A N 1
ATOM 1305 C CA . VAL A 1 183 ? -5.175 -10.706 8.170 1.00 82.88 183 VAL A CA 1
ATOM 1306 C C . VAL A 1 183 ? -6.692 -10.512 8.123 1.00 82.88 183 VAL A C 1
ATOM 1308 O O . VAL A 1 183 ? -7.371 -10.532 9.146 1.00 82.88 183 VAL A O 1
ATOM 1311 N N . PHE A 1 184 ? -7.248 -10.376 6.924 1.00 79.94 184 PHE A N 1
ATOM 1312 C CA . PHE A 1 184 ? -8.680 -10.196 6.740 1.00 79.94 184 PHE A CA 1
ATOM 1313 C C . PHE A 1 184 ? -9.513 -11.394 7.219 1.00 79.94 184 PHE A C 1
ATOM 1315 O O . PHE A 1 184 ? -10.555 -11.220 7.847 1.00 79.94 184 PHE A O 1
ATOM 1322 N N . ILE A 1 185 ? -9.050 -12.616 6.950 1.00 83.62 185 ILE A N 1
ATOM 1323 C CA . ILE A 1 185 ? -9.729 -13.835 7.404 1.00 83.62 185 ILE A CA 1
ATOM 1324 C C . ILE A 1 185 ? -9.648 -13.965 8.927 1.00 83.62 185 ILE A C 1
ATOM 1326 O O . ILE A 1 185 ? -10.619 -14.397 9.545 1.00 83.62 185 ILE A O 1
ATOM 1330 N N . THR A 1 186 ? -8.526 -13.577 9.541 1.00 82.56 186 THR A N 1
ATOM 1331 C CA . THR A 1 186 ? -8.373 -13.636 11.003 1.00 82.56 186 THR A CA 1
ATOM 1332 C C . THR A 1 186 ? -9.257 -12.636 11.743 1.00 82.56 186 THR A C 1
ATOM 1334 O O . THR A 1 186 ? -9.697 -12.937 12.846 1.00 82.56 186 THR A O 1
ATOM 1337 N N . GLU A 1 187 ? -9.562 -11.491 11.130 1.00 76.12 187 GLU A N 1
ATOM 1338 C CA . GLU A 1 187 ? -10.445 -10.461 11.703 1.00 76.12 187 GLU A CA 1
ATOM 1339 C C . GLU A 1 187 ? -11.945 -10.761 11.486 1.00 76.12 187 GLU A C 1
ATOM 1341 O O . GLU A 1 187 ? -12.794 -9.979 11.898 1.00 76.12 187 GLU A O 1
ATOM 1346 N N . GLY A 1 188 ? -12.301 -11.893 10.862 1.00 73.94 188 GLY A N 1
ATOM 1347 C CA . GLY A 1 188 ? -13.698 -12.314 10.671 1.00 73.94 188 GLY A CA 1
ATOM 1348 C C . GLY A 1 188 ? -14.333 -11.907 9.335 1.00 73.94 188 GLY A C 1
ATOM 1349 O O . GLY A 1 188 ? -15.454 -12.322 9.049 1.00 73.94 188 GLY A O 1
ATOM 1350 N N . GLY A 1 189 ? -13.605 -11.201 8.466 1.00 71.38 189 GLY A N 1
ATOM 1351 C CA . GLY A 1 189 ? -14.059 -10.825 7.124 1.00 71.38 189 GLY A CA 1
ATOM 1352 C C . GLY A 1 189 ? -14.679 -9.423 7.015 1.00 71.38 189 GLY A C 1
ATOM 1353 O O . GLY A 1 189 ? -14.554 -8.579 7.895 1.00 71.38 189 GLY A O 1
ATOM 1354 N N . ALA A 1 190 ? -15.292 -9.129 5.860 1.00 68.44 190 ALA A N 1
ATOM 1355 C CA . ALA A 1 190 ? -15.852 -7.817 5.529 1.00 68.44 190 ALA A CA 1
ATOM 1356 C C . ALA A 1 190 ? -17.358 -7.874 5.714 1.00 68.44 190 ALA A C 1
ATOM 1358 O O . ALA A 1 190 ? -18.087 -8.202 4.777 1.00 68.44 190 ALA A O 1
ATOM 1359 N N . ASP A 1 191 ? -17.820 -7.471 6.889 1.00 76.44 191 ASP A N 1
ATOM 1360 C CA . ASP A 1 191 ? -19.257 -7.400 7.162 1.00 76.44 191 ASP A CA 1
ATOM 1361 C C . ASP A 1 191 ? -19.921 -6.200 6.466 1.00 76.44 191 ASP A C 1
ATOM 1363 O O . ASP A 1 191 ? -21.143 -6.120 6.341 1.00 76.44 191 ASP A O 1
ATOM 1367 N N . THR A 1 192 ? -19.119 -5.260 5.953 1.00 81.88 192 THR A N 1
ATOM 1368 C CA . THR A 1 192 ? -19.598 -4.041 5.293 1.00 81.88 192 THR A CA 1
ATOM 1369 C C . THR A 1 192 ? -18.958 -3.823 3.922 1.00 81.88 192 THR A C 1
ATOM 1371 O O . THR A 1 192 ? -17.810 -4.187 3.666 1.00 81.88 192 THR A O 1
ATOM 1374 N N . ARG A 1 193 ? -19.683 -3.150 3.015 1.00 79.81 193 ARG A N 1
ATOM 1375 C CA . ARG A 1 193 ? -19.143 -2.751 1.697 1.00 79.81 193 ARG A CA 1
ATOM 1376 C C . ARG A 1 193 ? -17.922 -1.836 1.825 1.00 79.81 193 ARG A C 1
ATOM 1378 O O . ARG A 1 193 ? -17.014 -1.919 1.008 1.00 79.81 193 ARG A O 1
ATOM 1385 N N . SER A 1 194 ? -17.882 -1.005 2.866 1.00 76.81 194 SER A N 1
ATOM 1386 C CA . SER A 1 194 ? -16.700 -0.228 3.241 1.00 76.81 194 SER A CA 1
ATOM 1387 C C . SER A 1 194 ? -15.507 -1.138 3.532 1.00 76.81 194 SER A C 1
ATOM 1389 O O . SER A 1 194 ? -14.452 -0.942 2.937 1.00 76.81 194 SER A O 1
ATOM 1391 N N . ALA A 1 195 ? -15.684 -2.179 4.353 1.00 77.38 195 ALA A N 1
ATOM 1392 C CA . ALA A 1 195 ? -14.640 -3.170 4.619 1.00 77.38 195 ALA A CA 1
ATOM 1393 C C . ALA A 1 195 ? -14.054 -3.750 3.336 1.00 77.38 195 ALA A C 1
ATOM 1395 O O . ALA A 1 195 ? -12.848 -3.654 3.111 1.00 77.38 195 ALA A O 1
ATOM 1396 N N . ALA A 1 196 ? -14.914 -4.229 2.441 1.00 80.88 196 ALA A N 1
ATOM 1397 C CA . ALA A 1 196 ? -14.476 -4.788 1.169 1.00 80.88 196 ALA A CA 1
ATOM 1398 C C . ALA A 1 196 ? -13.637 -3.800 0.333 1.00 80.88 196 ALA A C 1
ATOM 1400 O O . ALA A 1 196 ? -12.614 -4.188 -0.229 1.00 80.88 196 ALA A O 1
ATOM 1401 N N . ILE A 1 197 ? -14.032 -2.522 0.283 1.00 84.50 197 ILE A N 1
ATOM 1402 C CA . ILE A 1 197 ? -13.306 -1.493 -0.476 1.00 84.50 197 ILE A CA 1
ATOM 1403 C C . ILE A 1 197 ? -11.936 -1.214 0.146 1.00 84.50 197 ILE A C 1
ATOM 1405 O O . ILE A 1 197 ? -10.940 -1.231 -0.572 1.00 84.50 197 ILE A O 1
ATOM 1409 N N . ALA A 1 198 ? -11.851 -0.978 1.459 1.00 84.12 198 ALA A N 1
ATOM 1410 C CA . ALA A 1 198 ? -10.565 -0.665 2.084 1.00 84.12 198 ALA A CA 1
ATOM 1411 C C . ALA A 1 198 ? -9.577 -1.829 1.951 1.00 84.12 198 ALA A C 1
ATOM 1413 O O . ALA A 1 198 ? -8.437 -1.608 1.550 1.00 84.12 198 ALA A O 1
ATOM 1414 N N . PHE A 1 199 ? -10.026 -3.062 2.208 1.00 82.69 199 PHE A N 1
ATOM 1415 C CA . PHE A 1 199 ? -9.175 -4.247 2.091 1.00 82.69 199 PHE A CA 1
ATOM 1416 C C . PHE A 1 199 ? -8.737 -4.520 0.650 1.00 82.69 199 PHE A C 1
ATOM 1418 O O . PHE A 1 199 ? -7.597 -4.927 0.438 1.00 82.69 199 PHE A O 1
ATOM 1425 N N . GLY A 1 200 ? -9.599 -4.260 -0.339 1.00 83.19 200 GLY A N 1
ATOM 1426 C CA . GLY A 1 200 ? -9.240 -4.378 -1.753 1.00 83.19 200 GLY A CA 1
ATOM 1427 C C . GLY A 1 200 ? -8.221 -3.330 -2.212 1.00 83.19 200 GLY A C 1
ATOM 1428 O O . GLY A 1 200 ? -7.376 -3.623 -3.056 1.00 83.19 200 GLY A O 1
ATOM 1429 N N . LEU A 1 201 ? -8.261 -2.124 -1.637 1.00 88.31 201 LEU A N 1
ATOM 1430 C CA . LEU A 1 201 ? -7.319 -1.048 -1.959 1.00 88.31 201 LEU A CA 1
ATOM 1431 C C . LEU A 1 201 ? -5.940 -1.254 -1.319 1.00 88.31 201 LEU A C 1
ATOM 1433 O O . LEU A 1 201 ? -4.940 -0.884 -1.932 1.00 88.31 201 LEU A O 1
ATOM 1437 N N . THR A 1 202 ? -5.860 -1.874 -0.138 1.00 88.88 202 THR A N 1
ATOM 1438 C CA . THR A 1 202 ? -4.598 -2.101 0.588 1.00 88.88 202 THR A CA 1
ATOM 1439 C C . THR A 1 202 ? -3.466 -2.690 -0.270 1.00 88.88 202 THR A C 1
ATOM 1441 O O . THR A 1 202 ? -2.412 -2.054 -0.348 1.00 88.88 202 THR A O 1
ATOM 1444 N N . PRO A 1 203 ? -3.620 -3.847 -0.948 1.00 87.56 203 PRO A N 1
ATOM 1445 C CA . PRO A 1 203 ? -2.527 -4.437 -1.727 1.00 87.56 203 PRO A CA 1
ATOM 1446 C C . PRO A 1 203 ? -2.097 -3.558 -2.908 1.00 87.56 203 PRO A C 1
ATOM 1448 O O . PRO A 1 203 ? -0.909 -3.483 -3.234 1.00 87.56 203 PRO A O 1
ATOM 1451 N N . ILE A 1 204 ? -3.043 -2.839 -3.517 1.00 88.12 204 ILE A N 1
ATOM 1452 C CA . ILE A 1 204 ? -2.767 -1.901 -4.609 1.00 88.12 204 ILE A CA 1
ATOM 1453 C C . ILE A 1 204 ? -1.948 -0.723 -4.073 1.00 88.12 204 ILE A C 1
ATOM 1455 O O . ILE A 1 204 ? -0.933 -0.352 -4.651 1.00 88.12 204 ILE A O 1
ATOM 1459 N N . MET A 1 205 ? -2.332 -0.151 -2.936 1.00 90.38 205 MET A N 1
ATOM 1460 C CA . MET A 1 205 ? -1.620 0.976 -2.328 1.00 90.38 205 MET A CA 1
ATOM 1461 C C . MET A 1 205 ? -0.210 0.585 -1.860 1.00 90.38 205 MET A C 1
ATOM 1463 O O . MET A 1 205 ? 0.746 1.318 -2.114 1.00 90.38 205 MET A O 1
ATOM 1467 N N . MET A 1 206 ? -0.054 -0.590 -1.241 1.00 89.19 206 MET A N 1
ATOM 1468 C CA . MET A 1 206 ? 1.240 -1.082 -0.748 1.00 89.19 206 MET A CA 1
ATOM 1469 C C . MET A 1 206 ? 2.228 -1.413 -1.873 1.00 89.19 206 MET A C 1
ATOM 1471 O O . MET A 1 206 ? 3.429 -1.183 -1.721 1.00 89.19 206 MET A O 1
ATOM 1475 N N . SER A 1 207 ? 1.745 -1.921 -3.009 1.00 87.31 207 SER A N 1
ATOM 1476 C CA . SER A 1 207 ? 2.611 -2.288 -4.138 1.00 87.31 207 SER A CA 1
ATOM 1477 C C . SER A 1 207 ? 3.229 -1.082 -4.858 1.00 87.31 207 SER A C 1
ATOM 1479 O O . SER A 1 207 ? 4.276 -1.238 -5.479 1.00 87.31 207 SER A O 1
ATOM 1481 N N . GLY A 1 208 ? 2.688 0.131 -4.707 1.00 85.25 208 GLY A N 1
ATOM 1482 C CA . GLY A 1 208 ? 3.221 1.327 -5.375 1.00 85.25 208 GLY A CA 1
ATOM 1483 C C . GLY A 1 208 ? 4.667 1.657 -5.004 1.00 85.25 208 GLY A C 1
ATOM 1484 O O . GLY A 1 208 ? 5.487 1.935 -5.878 1.00 85.25 208 GLY A O 1
ATOM 1485 N N . ALA A 1 209 ? 5.012 1.587 -3.716 1.00 85.75 209 ALA A N 1
ATOM 1486 C CA . ALA A 1 209 ? 6.389 1.799 -3.266 1.00 85.75 209 ALA A CA 1
ATOM 1487 C C . ALA A 1 209 ? 7.334 0.707 -3.796 1.00 85.75 209 ALA A C 1
ATOM 1489 O O . ALA A 1 209 ? 8.461 1.002 -4.190 1.00 85.75 209 ALA A O 1
ATOM 1490 N N . LEU A 1 210 ? 6.860 -0.543 -3.852 1.00 85.19 210 LEU A N 1
ATOM 1491 C CA . LEU A 1 210 ? 7.623 -1.667 -4.388 1.00 85.19 210 LEU A CA 1
ATOM 1492 C C . LEU A 1 210 ? 7.940 -1.471 -5.870 1.00 85.19 210 LEU A C 1
ATOM 1494 O O . LEU A 1 210 ? 9.090 -1.651 -6.256 1.00 85.19 210 LEU A O 1
ATOM 1498 N N . VAL A 1 211 ? 6.957 -1.067 -6.678 1.00 84.19 211 VAL A N 1
ATOM 1499 C CA . VAL A 1 211 ? 7.150 -0.826 -8.117 1.00 84.19 211 VAL A CA 1
ATOM 1500 C C . VAL A 1 211 ? 8.158 0.297 -8.352 1.00 84.19 211 VAL A C 1
ATOM 1502 O O . VAL A 1 211 ? 9.049 0.141 -9.181 1.00 84.19 211 VAL A O 1
ATOM 1505 N N . TYR A 1 212 ? 8.104 1.379 -7.572 1.00 85.06 212 TYR A N 1
ATOM 1506 C CA . TYR A 1 212 ? 9.110 2.440 -7.669 1.00 85.06 212 TYR A CA 1
ATOM 1507 C C . TYR A 1 212 ? 10.528 1.937 -7.396 1.00 85.06 212 TYR A C 1
ATOM 1509 O O . TYR A 1 212 ? 11.447 2.215 -8.165 1.00 85.06 212 TYR A O 1
ATOM 1517 N N . PHE A 1 213 ? 10.729 1.211 -6.293 1.00 83.75 213 PHE A N 1
ATOM 1518 C CA . PHE A 1 213 ? 12.057 0.695 -5.964 1.00 83.75 213 PHE A CA 1
ATOM 1519 C C . PHE A 1 213 ? 12.519 -0.357 -6.971 1.00 83.75 213 PHE A C 1
ATOM 1521 O O . PHE A 1 213 ? 13.702 -0.390 -7.295 1.00 83.75 213 PHE A O 1
ATOM 1528 N N . ALA A 1 214 ? 11.599 -1.167 -7.496 1.00 80.81 214 ALA A N 1
ATOM 1529 C CA . ALA A 1 214 ? 11.871 -2.131 -8.551 1.00 80.81 214 ALA A CA 1
ATOM 1530 C C . ALA A 1 214 ? 12.394 -1.453 -9.820 1.00 80.81 214 ALA A C 1
ATOM 1532 O O . ALA A 1 214 ? 13.451 -1.822 -10.324 1.00 80.81 214 ALA A O 1
ATOM 1533 N N . GLU A 1 215 ? 11.691 -0.431 -10.307 1.00 79.19 215 GLU A N 1
ATOM 1534 C CA . GLU A 1 215 ? 12.117 0.314 -11.491 1.00 79.19 215 GLU A CA 1
ATOM 1535 C C . GLU A 1 215 ? 13.428 1.048 -11.257 1.00 79.19 215 GLU A C 1
ATOM 1537 O O . GLU A 1 215 ? 14.320 0.993 -12.098 1.00 79.19 215 GLU A O 1
ATOM 1542 N N . ARG A 1 216 ? 13.599 1.664 -10.086 1.00 78.31 216 ARG A N 1
ATOM 1543 C CA . ARG A 1 216 ? 14.847 2.346 -9.748 1.00 78.31 216 ARG A CA 1
ATOM 1544 C C . ARG A 1 216 ? 16.040 1.390 -9.688 1.00 78.31 216 ARG A C 1
ATOM 1546 O O . ARG A 1 216 ? 17.111 1.747 -10.156 1.00 78.31 216 ARG A O 1
ATOM 1553 N N . LEU A 1 217 ? 15.861 0.181 -9.153 1.00 79.12 217 LEU A N 1
ATOM 1554 C CA . LEU A 1 217 ? 16.908 -0.848 -9.124 1.00 79.12 217 LEU A CA 1
ATOM 1555 C C . LEU A 1 217 ? 17.297 -1.333 -10.524 1.00 79.12 217 LEU A C 1
ATOM 1557 O O . LEU A 1 217 ? 18.450 -1.692 -10.739 1.00 79.12 217 LEU A O 1
ATOM 1561 N N . VAL A 1 218 ? 16.343 -1.368 -11.456 1.00 74.50 218 VAL A N 1
ATOM 1562 C CA . VAL A 1 218 ? 16.586 -1.813 -12.835 1.00 74.50 218 VAL A CA 1
ATOM 1563 C C . VAL A 1 218 ? 17.209 -0.705 -13.686 1.00 74.50 218 VAL A C 1
ATOM 1565 O O . VAL A 1 218 ? 18.031 -1.001 -14.549 1.00 74.50 218 VAL A O 1
ATOM 1568 N N . ILE A 1 219 ? 16.831 0.554 -13.451 1.00 71.69 219 ILE A N 1
ATOM 1569 C CA . ILE A 1 219 ? 17.315 1.710 -14.219 1.00 71.69 219 ILE A CA 1
ATOM 1570 C C . ILE A 1 219 ? 18.705 2.177 -13.739 1.00 71.69 219 ILE A C 1
ATOM 1572 O O . ILE A 1 219 ? 19.500 2.600 -14.577 1.00 71.69 219 ILE A O 1
ATOM 1576 N N . GLY A 1 220 ? 19.026 2.028 -12.445 1.00 58.12 220 GLY A N 1
ATOM 1577 C CA . GLY A 1 220 ? 20.288 2.489 -11.842 1.00 58.12 220 GLY A CA 1
ATOM 1578 C C . GLY A 1 220 ? 20.221 3.921 -11.325 1.00 58.12 220 GLY A C 1
ATOM 1579 O O . GLY A 1 220 ? 19.936 4.836 -12.127 1.00 58.12 220 GLY A O 1
#

Sequence (220 aa):
MAAICAVIVGVFSFTWTKISDLPASLSMGFVTLVAGLGAIVAALNAPPQQSLTYFAVFVVAGLALTFLVQLFRGTGAAQRLYSVTAGAAASFIAASTSGWVAVERLGTNDSNSPLTFLVGIGVVAAVLVCCIRWPDRIIAPLAIVTAALISGLAAIAFVSVPPWHAMVFSAVAAAITASCRAVFITEGGADTRSAAIAFGLTPIMMSGALVYFAERLVIG

Organism: NCBI:txid556325